Protein AF-A0A8T4BTQ9-F1 (afdb_monomer_lite)

Foldseek 3Di:
DDDDDDDDDDDDDDDDPDPPPPPPPPPPPVPPPQWWWWKWFWFADQQAWIWIWIDTDPDDTQTQDTDPDSQKDWQEWEDADLFIKIWIQRPVVCWIFIARRNVRDTQATDNAHWQYWEYAPRFIWIFGWFFIARGNVRDTQAGDPGGFREWEYAPRFIWTWAQPQFIARGNVRDGQDGHPFGFNYWEDEPRFIWTAGPQRFIASGNVRHTLDDHQGDWRYWEDADNFIWTAGPVQSWIAGSNPRPDTPCPPSTNTNYMYIDGSLSVLSSLLSCCVPPVVSSVVVLLPDDPSVNVSSCVSNVVVVPPPDPVCVVCVVVVVVVVVVVVVVVD

Sequence (330 aa):
MYINNMYNLTRGYPILKEKSERLSKQDSVKKDKDELVGLVYAFKKWNKKPKIFLYVDGKKDLLLRKESDNSSYIYALCYHKGLIYHSIQNLALSNRLIYETLSGKIIGKRIDSISALCSHNGKLYDSSYNEVFETFSGEGVARRHRNIESLCSHKGELYDGGRYDFLYETFSGEKVVETKSYIHDLCSHHGVLYSLEEKGKFYKTLSREELSKDWHWNEFLCSWGDNLWGKDYRGGKVVDM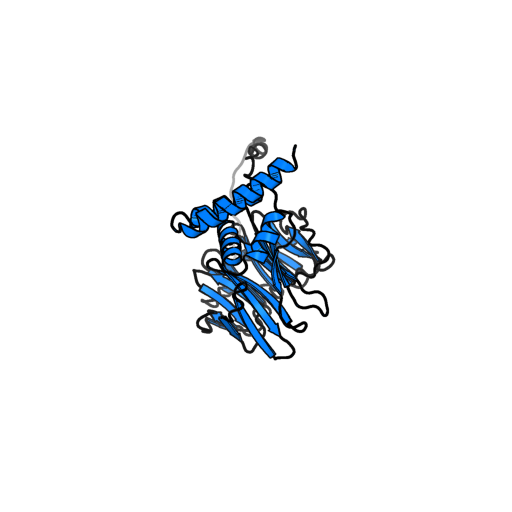LDNKQVLEINNKHIVAMCGVGKELINDIYYNLYERKPKQFIKYFRRHSSKVQEAIVSGVFKYESENEMITKFLEKEYSDLLRDVTLKDV

Structure (mmCIF, N/CA/C/O backbone):
data_AF-A0A8T4BTQ9-F1
#
_entry.id   AF-A0A8T4BTQ9-F1
#
loop_
_atom_site.group_PDB
_atom_site.id
_atom_site.type_symbol
_atom_site.label_atom_id
_atom_site.label_alt_id
_atom_site.label_comp_id
_atom_site.label_asym_id
_atom_site.label_entity_id
_atom_site.label_seq_id
_atom_site.pdbx_PDB_ins_code
_atom_site.Cartn_x
_atom_site.Cartn_y
_atom_site.Cartn_z
_atom_site.occupancy
_atom_site.B_iso_or_equiv
_atom_site.auth_seq_id
_atom_site.auth_comp_id
_atom_site.auth_asym_id
_atom_site.auth_atom_id
_atom_site.pdbx_PDB_model_num
ATOM 1 N N . MET A 1 1 ? 30.423 8.062 -56.080 1.00 32.84 1 MET A N 1
ATOM 2 C CA . MET A 1 1 ? 30.801 8.242 -54.664 1.00 32.84 1 MET A CA 1
ATOM 3 C C . MET A 1 1 ? 30.118 9.525 -54.191 1.00 32.84 1 MET A C 1
ATOM 5 O O . MET A 1 1 ? 30.430 10.557 -54.758 1.00 32.84 1 MET A O 1
ATOM 9 N N . TYR A 1 2 ? 29.098 9.367 -53.326 1.00 28.83 2 TYR A N 1
ATOM 10 C CA . TYR A 1 2 ? 28.283 10.308 -52.509 1.00 28.83 2 TYR A CA 1
ATOM 11 C C . TYR A 1 2 ? 28.102 11.778 -52.965 1.00 28.83 2 TYR A C 1
ATOM 13 O O . TYR A 1 2 ? 29.085 12.490 -53.093 1.00 28.83 2 TYR A O 1
ATOM 21 N N . ILE A 1 3 ? 26.907 12.291 -53.323 1.00 28.27 3 ILE A N 1
ATOM 22 C CA . ILE A 1 3 ? 25.569 12.402 -52.660 1.00 28.27 3 ILE A CA 1
ATOM 23 C C . ILE A 1 3 ? 25.499 13.505 -51.573 1.00 28.27 3 ILE A C 1
ATOM 25 O O . ILE A 1 3 ? 26.341 13.530 -50.682 1.00 28.27 3 ILE A O 1
ATOM 29 N N . ASN A 1 4 ? 24.405 14.298 -51.648 1.00 28.86 4 ASN A N 1
ATOM 30 C CA . ASN A 1 4 ? 23.831 15.347 -50.764 1.00 28.86 4 ASN A CA 1
ATOM 31 C C . ASN A 1 4 ? 24.184 16.802 -51.150 1.00 28.86 4 ASN A C 1
ATOM 33 O O . ASN A 1 4 ? 25.351 17.152 -51.215 1.00 28.86 4 ASN A O 1
ATOM 37 N N . ASN A 1 5 ? 23.258 17.729 -51.443 1.00 25.30 5 ASN A N 1
ATOM 38 C CA . ASN A 1 5 ? 21.870 17.925 -50.992 1.00 25.30 5 ASN A CA 1
ATOM 39 C C . ASN A 1 5 ? 21.009 18.651 -52.060 1.00 25.30 5 ASN A C 1
ATOM 41 O O . ASN A 1 5 ? 21.459 19.638 -52.639 1.00 25.30 5 ASN A O 1
ATOM 45 N N . MET A 1 6 ? 19.752 18.223 -52.249 1.00 24.73 6 MET A N 1
ATOM 46 C CA . MET A 1 6 ? 18.647 19.031 -52.815 1.00 24.73 6 MET A CA 1
ATOM 47 C C . MET A 1 6 ? 17.803 19.573 -51.640 1.00 24.73 6 MET A C 1
ATOM 49 O O . MET A 1 6 ? 17.561 18.825 -50.698 1.00 24.73 6 MET A O 1
ATOM 53 N N . TYR A 1 7 ? 17.519 20.882 -51.527 1.00 26.16 7 TYR A N 1
ATOM 54 C CA . TYR A 1 7 ? 16.366 21.620 -52.105 1.00 26.16 7 TYR A CA 1
ATOM 55 C C . TYR A 1 7 ? 15.003 20.963 -51.758 1.00 26.16 7 TYR A C 1
ATOM 57 O O . TYR A 1 7 ? 14.808 19.796 -52.061 1.00 26.16 7 TYR A O 1
ATOM 65 N N . ASN A 1 8 ? 14.011 21.619 -51.128 1.00 26.03 8 ASN A N 1
ATOM 66 C CA . ASN A 1 8 ? 13.369 22.877 -51.538 1.00 26.03 8 ASN A CA 1
ATOM 67 C C . ASN A 1 8 ? 12.386 23.470 -50.481 1.00 26.03 8 ASN A C 1
ATOM 69 O O . ASN A 1 8 ? 11.735 22.718 -49.766 1.00 26.03 8 ASN A O 1
ATOM 73 N N . LEU A 1 9 ? 12.314 24.819 -50.470 1.00 26.45 9 LEU A N 1
ATOM 74 C CA . LEU A 1 9 ? 11.160 25.772 -50.500 1.00 26.45 9 LEU A CA 1
ATOM 75 C C . LEU A 1 9 ? 9.847 25.429 -49.744 1.00 26.45 9 LEU A C 1
ATOM 77 O O . LEU A 1 9 ? 9.353 24.322 -49.864 1.00 26.45 9 LEU A O 1
ATOM 81 N N . THR A 1 10 ? 9.174 26.319 -48.987 1.00 26.56 10 THR A N 1
ATOM 82 C CA . THR A 1 10 ? 8.678 27.702 -49.270 1.00 26.56 10 THR A CA 1
ATOM 83 C C . THR A 1 10 ? 8.269 28.445 -47.963 1.00 26.56 10 THR A C 1
ATOM 85 O O . THR A 1 10 ? 7.731 27.810 -47.063 1.00 26.56 10 THR A O 1
ATOM 88 N N . ARG A 1 11 ? 8.600 29.743 -47.755 1.00 28.12 11 ARG A N 1
ATOM 89 C CA . ARG A 1 11 ? 7.723 30.970 -47.798 1.00 28.12 11 ARG A CA 1
ATOM 90 C C . ARG A 1 11 ? 6.260 30.768 -47.322 1.00 28.12 11 ARG A C 1
ATOM 92 O O . ARG A 1 11 ? 5.623 29.870 -47.840 1.00 28.12 11 ARG A O 1
ATOM 99 N N . GLY A 1 12 ? 5.588 31.575 -46.485 1.00 25.31 12 GLY A N 1
ATOM 100 C CA . GLY A 1 12 ? 5.832 32.840 -45.770 1.00 25.31 12 GLY A CA 1
ATOM 101 C C . GLY A 1 12 ? 4.488 33.439 -45.253 1.00 25.31 12 GLY A C 1
ATOM 102 O O . GLY A 1 12 ? 3.467 33.221 -45.896 1.00 25.31 12 GLY A O 1
ATOM 103 N N . TYR A 1 13 ? 4.541 34.231 -44.159 1.00 27.55 13 TYR A N 1
ATOM 104 C CA . TYR A 1 13 ? 3.520 35.143 -43.547 1.00 27.55 13 TYR A CA 1
ATOM 105 C C . TYR A 1 13 ? 2.298 34.552 -42.783 1.00 27.55 13 TYR A C 1
ATOM 107 O O . TYR A 1 13 ? 1.882 33.439 -43.078 1.00 27.55 13 TYR A O 1
ATOM 115 N N . PRO A 1 14 ? 1.600 35.324 -41.905 1.00 35.47 14 PRO A N 1
ATOM 116 C CA . PRO A 1 14 ? 2.057 36.169 -40.788 1.00 35.47 14 PRO A CA 1
ATOM 117 C C . PRO A 1 14 ? 1.310 35.902 -39.447 1.00 35.47 14 PRO A C 1
ATOM 119 O O . PRO A 1 14 ? 0.281 35.245 -39.389 1.00 35.47 14 PRO A O 1
ATOM 122 N N . ILE A 1 15 ? 1.857 36.483 -38.374 1.00 38.94 15 ILE A N 1
ATOM 123 C CA . ILE A 1 15 ? 1.258 36.895 -37.085 1.00 38.94 15 ILE A CA 1
ATOM 124 C C . ILE A 1 15 ? -0.254 36.613 -36.904 1.00 38.94 15 ILE A C 1
ATOM 126 O O . ILE A 1 15 ? -1.094 37.335 -37.434 1.00 38.94 15 ILE A O 1
ATOM 130 N N . LEU A 1 16 ? -0.580 35.689 -35.991 1.00 31.05 16 LEU A N 1
ATOM 131 C CA . LEU A 1 16 ? -1.797 35.738 -35.173 1.00 31.05 16 LEU A CA 1
ATOM 132 C C . LEU A 1 16 ? -1.397 35.657 -33.699 1.00 31.05 16 LEU A C 1
ATOM 134 O O . LEU A 1 16 ? -1.140 34.596 -33.135 1.00 31.05 16 LEU A O 1
ATOM 138 N N . LYS A 1 17 ? -1.308 36.840 -33.099 1.00 39.91 17 LYS A N 1
ATOM 139 C CA . LYS A 1 17 ? -1.209 37.070 -31.665 1.00 39.91 17 LYS A CA 1
ATOM 140 C C . LYS A 1 17 ? -2.644 37.108 -31.131 1.00 39.91 17 LYS A C 1
ATOM 142 O O . LYS A 1 17 ? -3.197 38.187 -31.029 1.00 39.91 17 LYS A O 1
ATOM 147 N N . GLU A 1 18 ? -3.270 35.960 -30.867 1.00 36.16 18 GLU A N 1
ATOM 148 C CA . GLU A 1 18 ? -4.493 35.890 -30.046 1.00 36.16 18 GLU A CA 1
ATOM 149 C C . GLU A 1 18 ? -4.869 34.444 -29.677 1.00 36.16 18 GLU A C 1
ATOM 151 O O . GLU A 1 18 ? -4.836 33.553 -30.522 1.00 36.16 18 GLU A O 1
ATOM 156 N N . LYS A 1 19 ? -5.294 34.262 -28.414 1.00 33.22 19 LYS A N 1
ATOM 157 C CA . LYS A 1 19 ? -5.712 33.027 -27.702 1.00 33.22 19 LYS A CA 1
ATOM 158 C C . LYS A 1 19 ? -4.663 32.302 -26.845 1.00 33.22 19 LYS A C 1
ATOM 160 O O . LYS A 1 19 ? -4.594 31.079 -26.846 1.00 33.22 19 LYS A O 1
ATOM 165 N N . SER A 1 20 ? -3.980 33.042 -25.970 1.00 35.06 20 SER A N 1
ATOM 166 C CA . SER A 1 20 ? -3.538 32.507 -24.663 1.00 35.06 20 SER A CA 1
ATOM 167 C C . SER A 1 20 ? -4.419 32.962 -23.483 1.00 35.06 20 SER A C 1
ATOM 169 O O . SER A 1 20 ? -4.075 32.709 -22.336 1.00 35.06 20 SER A O 1
ATOM 171 N N . GLU A 1 21 ? -5.574 33.594 -23.731 1.00 34.69 21 GLU A N 1
ATOM 172 C CA . GLU A 1 21 ? -6.468 34.139 -22.683 1.00 34.69 21 GLU A CA 1
ATOM 173 C C . GLU A 1 21 ? -7.822 33.410 -22.544 1.00 34.69 21 GLU A C 1
ATOM 175 O O . GLU A 1 21 ? -8.802 33.974 -22.067 1.00 34.69 21 GLU A O 1
ATOM 180 N N . ARG A 1 22 ? -7.918 32.129 -22.924 1.00 34.50 22 ARG A N 1
ATOM 181 C CA . ARG A 1 22 ? -9.161 31.338 -22.754 1.00 34.50 22 ARG A CA 1
ATOM 182 C C . ARG A 1 22 ? -9.039 30.075 -21.899 1.00 34.50 22 ARG A C 1
ATOM 184 O O . ARG A 1 22 ? -9.848 29.168 -22.041 1.00 34.50 22 ARG A O 1
ATOM 191 N N . LEU A 1 23 ? -8.094 30.048 -20.958 1.00 34.47 23 LEU A N 1
ATOM 192 C CA . LEU A 1 23 ? -8.081 29.053 -19.870 1.00 34.47 23 LEU A CA 1
ATOM 193 C C . LEU A 1 23 ? -8.161 29.667 -18.459 1.00 34.47 23 LEU A C 1
ATOM 195 O O . LEU A 1 23 ? -8.188 28.932 -17.483 1.00 34.47 23 LEU A O 1
ATOM 199 N N . SER A 1 24 ? -8.283 30.994 -18.322 1.00 37.38 24 SER A N 1
ATOM 200 C CA . SER A 1 24 ? -8.413 31.675 -17.017 1.00 37.38 24 SER A CA 1
ATOM 201 C C . SER A 1 24 ? -9.857 31.959 -16.581 1.00 37.38 24 SER A C 1
ATOM 203 O O . SER A 1 24 ? -10.085 32.647 -15.589 1.00 37.38 24 SER A O 1
ATOM 205 N N . LYS A 1 25 ? -10.846 31.408 -17.289 1.00 38.31 25 LYS A N 1
ATOM 206 C CA . LYS A 1 25 ? -12.243 31.347 -16.838 1.00 38.31 25 LYS A CA 1
ATOM 207 C C . LYS A 1 25 ? -12.745 29.913 -16.940 1.00 38.31 25 LYS A C 1
ATOM 209 O O . LYS A 1 25 ? -13.695 29.625 -17.656 1.00 38.31 25 LYS A O 1
ATOM 214 N N . GLN A 1 26 ? -12.061 28.999 -16.257 1.00 35.09 26 GLN A N 1
ATOM 215 C CA . GLN A 1 26 ? -12.803 27.903 -15.656 1.00 35.09 26 GLN A CA 1
ATOM 216 C C . GLN A 1 26 ? -13.573 28.544 -14.514 1.00 35.09 26 GLN A C 1
ATOM 218 O O . GLN A 1 26 ? -12.971 29.046 -13.561 1.00 35.09 26 GLN A O 1
ATOM 223 N N . ASP A 1 27 ? -14.893 28.599 -14.676 1.00 36.12 27 ASP A N 1
ATOM 224 C CA . ASP A 1 27 ? -15.807 28.778 -13.566 1.00 36.12 27 ASP A CA 1
ATOM 225 C C . ASP A 1 27 ? -15.255 27.977 -12.395 1.00 36.12 27 ASP A C 1
ATOM 227 O O . ASP A 1 27 ? -14.950 26.786 -12.528 1.00 36.12 27 ASP A O 1
ATOM 231 N N . SER A 1 28 ? -15.054 28.650 -11.267 1.00 37.97 28 SER A N 1
ATOM 232 C CA . SER A 1 28 ? -14.866 27.986 -9.996 1.00 37.97 28 SER A CA 1
ATOM 233 C C . SER A 1 28 ? -16.150 27.212 -9.734 1.00 37.97 28 SER A C 1
ATOM 235 O O . SER A 1 28 ? -17.052 27.672 -9.035 1.00 37.97 28 SER A O 1
ATOM 237 N N . VAL A 1 29 ? -16.240 26.019 -10.332 1.00 34.44 29 VAL A N 1
ATOM 238 C CA . VAL A 1 29 ? -17.083 24.939 -9.856 1.00 34.44 29 VAL A CA 1
ATOM 239 C C . VAL A 1 29 ? -16.816 24.956 -8.368 1.00 34.44 29 VAL A C 1
ATOM 241 O O . VAL A 1 29 ? -15.674 24.768 -7.935 1.00 34.44 29 VAL A O 1
ATOM 244 N N . LYS A 1 30 ? -17.834 25.336 -7.592 1.00 37.47 30 LYS A N 1
ATOM 245 C CA . LYS A 1 30 ? -17.835 25.118 -6.157 1.00 37.47 30 LYS A CA 1
ATOM 246 C C . LYS A 1 30 ? -17.576 23.625 -6.037 1.00 37.47 30 LYS A C 1
ATOM 248 O O . LYS A 1 30 ? -18.495 22.847 -6.244 1.00 37.47 30 LYS A O 1
ATOM 253 N N . LYS A 1 31 ? -16.307 23.238 -5.856 1.00 43.38 31 LYS A N 1
ATOM 254 C CA . LYS A 1 31 ? -15.935 21.857 -5.581 1.00 43.38 31 LYS A CA 1
ATOM 255 C C . LYS A 1 31 ? -16.814 21.490 -4.408 1.00 43.38 31 LYS A C 1
ATOM 257 O O . LYS A 1 31 ? -16.747 22.191 -3.393 1.00 43.38 31 LYS A O 1
ATOM 262 N N . ASP A 1 32 ? -17.673 20.499 -4.593 1.00 42.06 32 ASP A N 1
ATOM 263 C CA . ASP A 1 32 ? -18.462 19.942 -3.512 1.00 42.06 32 ASP A CA 1
ATOM 264 C C . ASP A 1 32 ? -17.458 19.523 -2.441 1.00 42.06 32 ASP A C 1
ATOM 266 O O . ASP A 1 32 ? -16.811 18.483 -2.522 1.00 42.06 32 ASP A O 1
ATOM 270 N N . LYS A 1 33 ? -17.283 20.378 -1.430 1.00 47.34 33 LYS A N 1
ATOM 271 C CA . LYS A 1 33 ? -16.448 20.129 -0.247 1.00 47.34 33 LYS A CA 1
ATOM 272 C C . LYS A 1 33 ? -17.064 19.035 0.643 1.00 47.34 33 LYS A C 1
ATOM 274 O O . LYS A 1 33 ? -16.677 18.896 1.796 1.00 47.34 33 LYS A O 1
ATOM 279 N N . ASP A 1 34 ? -18.024 18.291 0.102 1.00 45.47 34 ASP A N 1
ATOM 280 C CA . ASP A 1 34 ? -18.939 17.395 0.791 1.00 45.47 34 ASP A CA 1
ATOM 281 C C . ASP A 1 34 ? -18.635 15.915 0.495 1.00 45.47 34 ASP A C 1
ATOM 283 O O . ASP A 1 34 ? -19.322 15.017 0.994 1.00 45.47 34 ASP A O 1
ATOM 287 N N . GLU A 1 35 ? -17.590 15.613 -0.283 1.00 54.59 35 GLU A N 1
ATOM 288 C CA . GLU A 1 35 ? -17.086 14.246 -0.348 1.00 54.59 35 GLU A CA 1
ATOM 289 C C . GLU A 1 35 ? -16.229 13.952 0.879 1.00 54.59 35 GLU A C 1
ATOM 291 O O . GLU A 1 35 ? -15.133 14.476 1.065 1.00 54.59 35 GLU A O 1
ATOM 296 N N . LEU A 1 36 ? -16.762 13.097 1.753 1.00 51.66 36 LEU A N 1
ATOM 297 C CA . LEU A 1 36 ? -16.009 12.535 2.858 1.00 51.66 36 LEU A CA 1
ATOM 298 C C . LEU A 1 36 ? -14.911 11.650 2.259 1.00 51.66 36 LEU A C 1
ATOM 300 O O . LEU A 1 36 ? -15.177 10.556 1.766 1.00 51.66 36 LEU A O 1
ATOM 304 N N . VAL A 1 37 ? -13.682 12.143 2.274 1.00 65.69 37 VAL A N 1
ATOM 305 C CA . VAL A 1 37 ? -12.495 11.433 1.800 1.00 65.69 37 VAL A CA 1
ATOM 306 C C . VAL A 1 37 ? -11.538 11.225 2.975 1.00 65.69 37 VAL A C 1
ATOM 308 O O . VAL A 1 37 ? -11.451 12.062 3.879 1.00 65.69 37 VAL A O 1
ATOM 311 N N . GLY A 1 38 ? -10.857 10.077 3.006 1.00 72.00 38 GLY A N 1
ATOM 312 C CA . GLY A 1 38 ? -10.057 9.670 4.155 1.00 72.00 38 GLY A CA 1
ATOM 313 C C . GLY A 1 38 ? -8.667 9.191 3.773 1.00 72.00 38 GLY A C 1
ATOM 314 O O . GLY A 1 38 ? -8.433 8.681 2.680 1.00 72.00 38 GLY A O 1
ATOM 315 N N . LEU A 1 39 ? -7.748 9.311 4.719 1.00 77.56 39 LEU A N 1
ATOM 316 C CA . LEU A 1 39 ? -6.394 8.806 4.612 1.00 77.56 39 LEU A CA 1
ATOM 317 C C . LEU A 1 39 ? -6.136 7.821 5.744 1.00 77.56 39 LEU A C 1
ATOM 319 O O . LEU A 1 39 ? -6.263 8.163 6.921 1.00 77.56 39 LEU A O 1
ATOM 323 N N . VAL A 1 40 ? -5.736 6.602 5.405 1.00 79.38 40 VAL A N 1
ATOM 324 C CA . VAL A 1 40 ? -5.293 5.627 6.399 1.00 79.38 40 VAL A CA 1
ATOM 325 C C . VAL A 1 40 ? -3.783 5.669 6.464 1.00 79.38 40 VAL A C 1
ATOM 327 O O . VAL A 1 40 ? -3.111 5.604 5.439 1.00 79.38 40 VAL A O 1
ATOM 330 N N . TYR A 1 41 ? -3.241 5.755 7.673 1.00 83.00 41 TYR A N 1
ATOM 331 C CA . TYR A 1 41 ? -1.803 5.800 7.859 1.00 83.00 41 TYR A CA 1
ATOM 332 C C . TYR A 1 41 ? -1.350 5.020 9.086 1.00 83.00 41 TYR A C 1
ATOM 334 O O . TYR A 1 41 ? -2.028 4.951 10.116 1.00 83.00 41 TYR A O 1
ATOM 342 N N . ALA A 1 42 ? -0.161 4.440 8.981 1.00 81.44 42 ALA A N 1
ATOM 343 C CA . ALA A 1 42 ? 0.506 3.771 10.082 1.00 81.44 42 ALA A CA 1
ATOM 344 C C . ALA A 1 42 ? 1.532 4.706 10.717 1.00 81.44 42 ALA A C 1
ATOM 346 O O . ALA A 1 42 ? 2.288 5.380 10.027 1.00 81.44 42 ALA A O 1
ATOM 347 N N . PHE A 1 43 ? 1.588 4.720 12.043 1.00 81.06 43 PHE A N 1
ATOM 348 C CA . PHE A 1 43 ? 2.523 5.521 12.823 1.00 81.06 43 PHE A CA 1
ATOM 349 C C . PHE A 1 43 ? 3.297 4.647 13.801 1.00 81.06 43 PHE A C 1
ATOM 351 O O . PHE A 1 43 ? 2.700 3.861 14.548 1.00 81.06 43 PHE A O 1
ATOM 358 N N . LYS A 1 44 ? 4.612 4.867 13.889 1.00 76.88 44 LYS A N 1
ATOM 359 C CA . LYS A 1 44 ? 5.456 4.256 14.918 1.00 76.88 44 LYS A CA 1
ATOM 360 C C . LYS A 1 44 ? 6.400 5.275 15.548 1.00 76.88 44 LYS A C 1
ATOM 362 O O . LYS A 1 44 ? 7.343 5.737 14.925 1.00 76.88 44 LYS A O 1
ATOM 367 N N . LYS A 1 45 ? 6.210 5.567 16.839 1.00 77.44 45 LYS A N 1
ATOM 368 C CA . LYS A 1 45 ? 7.257 6.222 17.643 1.00 77.44 45 LYS A CA 1
ATOM 369 C C . LYS A 1 45 ? 8.286 5.174 18.066 1.00 77.44 45 LYS A C 1
ATOM 371 O O . LYS A 1 45 ? 7.899 4.048 18.380 1.00 77.44 45 LYS A O 1
ATOM 376 N N . TRP A 1 46 ? 9.560 5.559 18.144 1.00 74.50 46 TRP A N 1
ATOM 377 C CA . TRP A 1 46 ? 10.613 4.709 18.706 1.00 74.50 46 TRP A CA 1
ATOM 378 C C . TRP A 1 46 ? 10.174 4.098 20.050 1.00 74.50 46 TRP A C 1
ATOM 380 O O . TRP A 1 46 ? 9.595 4.796 20.890 1.00 74.50 46 TRP A O 1
ATOM 390 N N . ASN A 1 47 ? 10.394 2.792 20.225 1.00 74.12 47 ASN A N 1
ATOM 391 C CA . ASN A 1 47 ? 9.990 1.999 21.398 1.00 74.12 47 ASN A CA 1
ATOM 392 C C . ASN A 1 47 ? 8.489 2.017 21.752 1.00 74.12 47 ASN A C 1
ATOM 394 O O . ASN A 1 47 ? 8.115 1.697 22.881 1.00 74.12 47 ASN A O 1
ATOM 398 N N . LYS A 1 48 ? 7.600 2.377 20.817 1.00 85.19 48 LYS A N 1
ATOM 399 C CA . LYS A 1 48 ? 6.148 2.269 21.008 1.00 85.19 48 LYS A CA 1
ATOM 400 C C . LYS A 1 48 ? 5.523 1.336 19.981 1.00 85.19 48 LYS A C 1
ATOM 402 O O . LYS A 1 48 ? 5.963 1.263 18.837 1.00 85.19 48 LYS A O 1
ATOM 407 N N . LYS A 1 49 ? 4.432 0.689 20.398 1.00 86.50 49 LYS A N 1
ATOM 408 C CA . LYS A 1 49 ? 3.586 -0.131 19.525 1.00 86.50 49 LYS A CA 1
ATOM 409 C C . LYS A 1 49 ? 3.112 0.693 18.325 1.00 86.50 49 LYS A C 1
ATOM 411 O O . LYS A 1 49 ? 2.602 1.804 18.549 1.00 86.50 49 LYS A O 1
ATOM 416 N N . PRO A 1 50 ? 3.249 0.172 17.095 1.00 87.12 50 PRO A N 1
ATOM 417 C CA . PRO A 1 50 ? 2.698 0.827 15.927 1.00 87.12 50 PRO A CA 1
ATOM 418 C C . PRO A 1 50 ? 1.173 0.908 16.034 1.00 87.12 50 PRO A C 1
ATOM 420 O O . PRO A 1 50 ? 0.507 0.112 16.710 1.00 87.12 50 PRO A O 1
ATOM 423 N N . LYS A 1 51 ? 0.630 1.948 15.413 1.00 90.62 51 LYS A N 1
ATOM 424 C CA . LYS A 1 51 ? -0.796 2.261 15.411 1.00 90.62 51 LYS A CA 1
ATOM 425 C C . LYS A 1 51 ? -1.224 2.612 14.001 1.00 90.62 51 LYS A C 1
ATOM 427 O O . LYS A 1 51 ? -0.491 3.318 13.316 1.00 90.62 51 LYS A O 1
ATOM 432 N N . ILE A 1 52 ? -2.417 2.181 13.624 1.00 87.88 52 ILE A N 1
ATOM 433 C CA . ILE A 1 52 ? -3.052 2.553 12.363 1.00 87.88 52 ILE A CA 1
ATOM 434 C C . ILE A 1 52 ? -4.176 3.518 12.677 1.00 87.88 52 ILE A C 1
ATOM 436 O O . ILE A 1 52 ? -5.010 3.262 13.553 1.00 87.88 52 ILE A O 1
ATOM 440 N N . PHE A 1 53 ? -4.171 4.624 11.958 1.00 88.94 53 PHE A N 1
ATOM 441 C CA . PHE A 1 53 ? -5.122 5.698 12.095 1.00 88.94 53 PHE A CA 1
ATOM 442 C C . PHE A 1 53 ? -5.879 5.907 10.790 1.00 88.94 53 PHE A C 1
ATOM 444 O O . PHE A 1 53 ? -5.319 5.716 9.716 1.00 88.94 53 PHE A O 1
ATOM 451 N N . LEU A 1 54 ? -7.131 6.333 10.904 1.00 84.44 54 LEU A N 1
ATOM 452 C CA . LEU A 1 54 ? -7.886 6.949 9.825 1.00 84.44 54 LEU A CA 1
ATOM 453 C C . LEU A 1 54 ? -7.968 8.452 10.107 1.00 84.44 54 LEU A C 1
ATOM 455 O O . LEU A 1 54 ? -8.419 8.874 11.175 1.00 84.44 54 LEU A O 1
ATOM 459 N N . TYR A 1 55 ? -7.512 9.238 9.147 1.00 80.62 55 TYR A N 1
ATOM 460 C CA . TYR A 1 55 ? -7.670 10.679 9.080 1.00 80.62 55 TYR A CA 1
ATOM 461 C C . TYR A 1 55 ? -8.817 10.997 8.130 1.00 80.62 55 TYR A C 1
ATOM 463 O O . TYR A 1 55 ? -8.848 10.486 7.016 1.00 80.62 55 TYR A O 1
ATOM 471 N N . VAL A 1 56 ? -9.757 11.828 8.566 1.00 77.19 56 VAL A N 1
ATOM 472 C CA . VAL A 1 56 ? -10.885 12.276 7.744 1.00 77.19 56 VAL A CA 1
ATOM 473 C C . VAL A 1 56 ? -10.985 13.785 7.902 1.00 77.19 56 VAL A C 1
ATOM 475 O O . VAL A 1 56 ? -11.148 14.266 9.026 1.00 77.19 56 VAL A O 1
ATOM 478 N N . ASP A 1 57 ? -10.854 14.500 6.785 1.00 69.56 57 ASP A N 1
ATOM 479 C CA . ASP A 1 57 ? -11.196 15.920 6.633 1.00 69.56 57 ASP A CA 1
ATOM 480 C C . ASP A 1 57 ? -10.771 16.833 7.807 1.00 69.56 57 ASP A C 1
ATOM 482 O O . ASP A 1 57 ? -11.592 17.328 8.583 1.00 69.56 57 ASP A O 1
ATOM 486 N N . GLY A 1 58 ? -9.463 17.019 8.018 1.00 63.69 58 GLY A N 1
ATOM 487 C CA . GLY A 1 58 ? -8.983 18.016 8.987 1.00 63.69 58 GLY A CA 1
ATOM 488 C C . GLY A 1 58 ? -9.096 17.622 10.464 1.00 63.69 58 GLY A C 1
ATOM 489 O O . GLY A 1 58 ? -8.627 18.365 11.328 1.00 63.69 58 GLY A O 1
ATOM 490 N N . LYS A 1 59 ? -9.725 16.486 10.794 1.00 66.31 59 LYS A N 1
ATOM 491 C CA . LYS A 1 59 ? -10.103 16.141 12.174 1.00 66.31 59 LYS A CA 1
ATOM 492 C C . LYS A 1 59 ? -9.206 15.093 12.820 1.00 66.31 59 LYS A C 1
ATOM 494 O O . LYS A 1 59 ? -8.387 14.426 12.198 1.00 66.31 59 LYS A O 1
ATOM 499 N N . LYS A 1 60 ? -9.375 14.978 14.143 1.00 66.69 60 LYS A N 1
ATOM 500 C CA . LYS A 1 60 ? -8.611 14.087 15.020 1.00 66.69 60 LYS A CA 1
ATOM 501 C C . LYS A 1 60 ? -8.649 12.649 14.506 1.00 66.69 60 LYS A C 1
ATOM 503 O O . LYS A 1 60 ? -9.712 12.112 14.212 1.00 66.69 60 LYS A O 1
ATOM 508 N N . ASP A 1 61 ? -7.484 12.022 14.498 1.00 78.88 61 ASP A N 1
ATOM 509 C CA . ASP A 1 61 ? -7.297 10.671 13.982 1.00 78.88 61 ASP A CA 1
ATOM 510 C C . ASP A 1 61 ? -8.134 9.620 14.728 1.00 78.88 61 ASP A C 1
ATOM 512 O O . ASP A 1 61 ? -8.093 9.524 15.965 1.00 78.88 61 ASP A O 1
ATOM 516 N N . LEU A 1 62 ? -8.834 8.771 13.980 1.00 80.94 62 LEU A N 1
ATOM 517 C CA . LEU A 1 62 ? -9.472 7.569 14.500 1.00 80.94 62 LEU A CA 1
ATOM 518 C C . LEU A 1 62 ? -8.452 6.450 14.602 1.00 80.94 62 LEU A C 1
ATOM 520 O O . LEU A 1 62 ? -7.930 5.982 13.598 1.00 80.94 62 LEU A O 1
ATOM 524 N N . LEU A 1 63 ? -8.184 5.972 15.814 1.00 85.50 63 LEU A N 1
ATOM 525 C CA . LEU A 1 63 ? -7.365 4.778 15.995 1.00 85.50 63 LEU A CA 1
ATOM 526 C C . LEU A 1 63 ? -8.130 3.542 15.497 1.00 85.50 63 LEU A C 1
ATOM 528 O O . LEU A 1 63 ? -9.037 3.075 16.183 1.00 85.50 63 LEU A O 1
ATOM 532 N N . LEU A 1 64 ? -7.732 2.983 14.358 1.00 82.44 64 LEU A N 1
ATOM 533 C CA . LEU A 1 64 ? -8.300 1.740 13.832 1.00 82.44 64 LEU A CA 1
ATOM 534 C C . LEU A 1 64 ? -7.728 0.526 14.566 1.00 82.44 64 LEU A C 1
ATOM 536 O O . LEU A 1 64 ? -8.459 -0.373 14.998 1.00 82.44 64 LEU A O 1
ATOM 540 N N . ARG A 1 65 ? -6.403 0.528 14.747 1.00 86.75 65 ARG A N 1
ATOM 541 C CA . ARG A 1 65 ? -5.662 -0.603 15.301 1.00 86.75 65 ARG A CA 1
ATOM 542 C C . ARG A 1 65 ? -4.434 -0.156 16.081 1.00 86.75 65 ARG A C 1
ATOM 544 O O . ARG A 1 65 ? -3.789 0.838 15.754 1.00 86.75 65 ARG A O 1
ATOM 551 N N . LYS A 1 66 ? -4.109 -0.913 17.123 1.00 89.75 66 LYS A N 1
ATOM 552 C CA . LYS A 1 66 ? -2.868 -0.802 17.886 1.00 89.75 66 LYS A CA 1
ATOM 553 C C . LYS A 1 66 ? -2.283 -2.198 18.009 1.00 89.75 66 LYS A C 1
ATOM 555 O O . LYS A 1 66 ? -2.966 -3.079 18.528 1.00 89.75 66 LYS A O 1
ATOM 560 N N . GLU A 1 67 ? -1.037 -2.368 17.594 1.00 88.38 67 GLU A N 1
ATOM 561 C CA . GLU A 1 67 ? -0.390 -3.672 17.698 1.00 88.38 67 GLU A CA 1
ATOM 562 C C . GLU A 1 67 ? -0.075 -4.047 19.137 1.00 88.38 67 GLU A C 1
ATOM 564 O O . GLU A 1 67 ? -0.030 -3.199 20.037 1.00 88.38 67 GLU A O 1
ATOM 569 N N . SER A 1 68 ? 0.120 -5.344 19.357 1.00 83.38 68 SER A N 1
ATOM 570 C CA . SER A 1 68 ? 0.417 -5.920 20.666 1.00 83.38 68 SER A CA 1
ATOM 571 C C . SER A 1 68 ? 1.887 -5.768 21.061 1.00 83.38 68 SER A C 1
ATOM 573 O O . SER A 1 68 ? 2.164 -5.677 22.259 1.00 83.38 68 SER A O 1
ATOM 575 N N . ASP A 1 69 ? 2.805 -5.630 20.103 1.00 83.75 69 ASP A N 1
ATOM 576 C CA . ASP A 1 69 ? 4.253 -5.624 20.337 1.00 83.75 69 ASP A CA 1
ATOM 577 C C . ASP A 1 69 ? 4.927 -4.307 19.889 1.00 83.75 69 ASP A C 1
ATOM 579 O O . ASP A 1 69 ? 4.604 -3.728 18.853 1.00 83.75 69 ASP A O 1
ATOM 583 N N . ASN A 1 70 ? 5.881 -3.826 20.691 1.00 80.94 70 ASN A N 1
ATOM 584 C CA . ASN A 1 70 ? 6.732 -2.671 20.391 1.00 80.94 70 ASN A CA 1
ATOM 585 C C . ASN A 1 70 ? 7.776 -2.979 19.299 1.00 80.94 70 ASN A C 1
ATOM 587 O O . ASN A 1 70 ? 8.211 -2.068 18.589 1.00 80.94 70 ASN A O 1
ATOM 591 N N . SER A 1 71 ? 8.173 -4.248 19.154 1.00 79.81 71 SER A N 1
ATOM 592 C CA . SER A 1 71 ? 9.145 -4.698 18.149 1.00 79.81 71 SER A CA 1
ATOM 593 C C . SER A 1 71 ? 8.555 -4.766 16.733 1.00 79.81 71 SER A C 1
ATOM 595 O O . SER A 1 71 ? 9.290 -4.878 15.755 1.00 79.81 71 SER A O 1
ATOM 597 N N . SER A 1 72 ? 7.228 -4.661 16.610 1.00 85.38 72 SER A N 1
ATOM 598 C CA . SER A 1 72 ? 6.515 -4.756 15.337 1.00 85.38 72 SER A CA 1
ATOM 599 C C . SER A 1 72 ? 6.592 -3.462 14.535 1.00 85.38 72 SER A C 1
ATOM 601 O O . SER A 1 72 ? 6.526 -2.366 15.095 1.00 85.38 72 SER A O 1
ATOM 603 N N . TYR A 1 73 ? 6.715 -3.580 13.220 1.00 87.38 73 TYR A N 1
ATOM 604 C CA . TYR A 1 73 ? 6.713 -2.475 12.263 1.00 87.38 73 TYR A CA 1
ATOM 605 C C . TYR A 1 73 ? 5.653 -2.734 11.198 1.00 87.38 73 TYR A C 1
ATOM 607 O O . TYR A 1 73 ? 5.503 -3.871 10.758 1.00 87.38 73 TYR A O 1
ATOM 615 N N . ILE A 1 74 ? 4.939 -1.683 10.799 1.00 90.19 74 ILE A N 1
ATOM 616 C CA . ILE A 1 74 ? 4.026 -1.725 9.656 1.00 90.19 74 ILE A CA 1
ATOM 617 C C . ILE A 1 74 ? 4.789 -1.176 8.461 1.00 90.19 74 ILE A C 1
ATOM 619 O O . ILE A 1 74 ? 5.355 -0.092 8.578 1.00 90.19 74 ILE A O 1
ATOM 623 N N . TYR A 1 75 ? 4.819 -1.930 7.367 1.00 89.62 75 TYR A N 1
ATOM 624 C CA . TYR A 1 75 ? 5.572 -1.565 6.162 1.00 89.62 75 TYR A CA 1
ATOM 625 C C . TYR A 1 75 ? 4.663 -1.240 4.986 1.00 89.62 75 TYR A C 1
ATOM 627 O O . TYR A 1 75 ? 4.931 -0.303 4.253 1.00 89.62 75 TYR A O 1
ATOM 635 N N . ALA A 1 76 ? 3.562 -1.974 4.847 1.00 93.00 76 ALA A N 1
ATOM 636 C CA . ALA A 1 76 ? 2.618 -1.778 3.765 1.00 93.00 76 ALA A CA 1
ATOM 637 C C . ALA A 1 76 ? 1.204 -1.597 4.308 1.00 93.00 76 ALA A C 1
ATOM 639 O O . ALA A 1 76 ? 0.810 -2.231 5.294 1.00 93.00 76 ALA A O 1
ATOM 640 N N . LEU A 1 77 ? 0.439 -0.749 3.627 1.00 94.44 77 LEU A N 1
ATOM 641 C CA . LEU A 1 77 ? -0.988 -0.539 3.823 1.00 94.44 77 LEU A CA 1
ATOM 642 C C . LEU A 1 77 ? -1.667 -0.594 2.460 1.00 94.44 77 LEU A C 1
ATOM 644 O O . LEU A 1 77 ? -1.180 -0.001 1.505 1.00 94.44 77 LEU A O 1
ATOM 648 N N . CYS A 1 78 ? -2.803 -1.275 2.373 1.00 94.44 78 CYS A N 1
ATOM 649 C CA . CYS A 1 78 ? -3.577 -1.327 1.143 1.00 94.44 78 CYS A CA 1
ATOM 650 C C . CYS A 1 78 ? -5.069 -1.357 1.441 1.00 94.44 78 CYS A C 1
ATOM 652 O O . CYS A 1 78 ? -5.519 -1.974 2.408 1.00 94.44 78 CYS A O 1
ATOM 654 N N . TYR A 1 79 ? -5.827 -0.685 0.586 1.00 91.25 79 TYR A N 1
ATOM 655 C CA . TYR A 1 79 ? -7.268 -0.823 0.526 1.00 91.25 79 TYR A CA 1
ATOM 656 C C . TYR A 1 79 ? -7.644 -1.860 -0.533 1.00 91.25 79 TYR A C 1
ATOM 658 O O . TYR A 1 79 ? -7.187 -1.778 -1.671 1.00 91.25 79 TYR A O 1
ATOM 666 N N . HIS A 1 80 ? -8.502 -2.810 -0.170 1.00 92.44 80 HIS A N 1
ATOM 667 C CA . HIS A 1 80 ? -9.006 -3.822 -1.086 1.00 92.44 80 HIS A CA 1
ATOM 668 C C . HIS A 1 80 ? -10.428 -4.239 -0.690 1.00 92.44 80 HIS A C 1
ATOM 670 O O . HIS A 1 80 ? -10.651 -4.663 0.440 1.00 92.44 80 HIS A O 1
ATOM 676 N N . LYS A 1 81 ? -11.386 -4.129 -1.623 1.00 89.94 81 LYS A N 1
ATOM 677 C CA . LYS A 1 81 ? -12.781 -4.599 -1.471 1.00 89.94 81 LYS A CA 1
ATOM 678 C C . LYS A 1 81 ? -13.431 -4.245 -0.119 1.00 89.94 81 LYS A C 1
ATOM 680 O O . LYS A 1 81 ? -13.804 -5.133 0.641 1.00 89.94 81 LYS A O 1
ATOM 685 N N . GLY A 1 82 ? -13.532 -2.960 0.212 1.00 83.94 82 GLY A N 1
ATOM 686 C CA . GLY A 1 82 ? -14.187 -2.521 1.454 1.00 83.94 82 GLY A CA 1
ATOM 687 C C . GLY A 1 82 ? -13.346 -2.702 2.728 1.00 83.94 82 GLY A C 1
ATOM 688 O O . GLY A 1 82 ? -13.787 -2.356 3.820 1.00 83.94 82 GLY A O 1
ATOM 689 N N . LEU A 1 83 ? -12.117 -3.225 2.628 1.00 89.25 83 LEU A N 1
ATOM 690 C CA . LEU A 1 83 ? -11.292 -3.575 3.784 1.00 89.25 83 LEU A CA 1
ATOM 691 C C . LEU A 1 83 ? -9.885 -2.981 3.694 1.00 89.25 83 LEU A C 1
ATOM 693 O O . LEU A 1 83 ? -9.309 -2.806 2.621 1.00 89.25 83 LEU A O 1
ATOM 697 N N . ILE A 1 84 ? -9.313 -2.683 4.861 1.00 92.06 84 ILE A N 1
ATOM 698 C CA . ILE A 1 84 ? -7.927 -2.224 4.987 1.00 92.06 84 ILE A CA 1
ATOM 699 C C . ILE A 1 84 ? -7.064 -3.408 5.387 1.00 92.06 84 ILE A C 1
ATOM 701 O O . ILE A 1 84 ? -7.314 -4.051 6.412 1.00 92.06 84 ILE A O 1
ATOM 705 N N . TYR A 1 85 ? -5.976 -3.610 4.662 1.00 95.50 85 TYR A N 1
ATOM 706 C CA . TYR A 1 85 ? -4.959 -4.603 4.959 1.00 95.50 85 TYR A CA 1
ATOM 707 C C . TYR A 1 85 ? -3.644 -3.927 5.302 1.00 95.50 85 TYR A C 1
ATOM 709 O O . TYR A 1 85 ? -3.323 -2.864 4.771 1.00 95.50 85 TYR A O 1
ATOM 717 N N . HIS A 1 86 ? -2.882 -4.543 6.198 1.00 96.44 86 HIS A N 1
ATOM 718 C CA . HIS A 1 86 ? -1.543 -4.074 6.521 1.00 96.44 86 HIS A CA 1
ATOM 719 C C . HIS A 1 86 ? -0.590 -5.237 6.746 1.00 96.44 86 HIS A C 1
ATOM 721 O O . HIS A 1 86 ? -0.986 -6.298 7.242 1.00 96.44 86 HIS A O 1
ATOM 727 N N . SER A 1 87 ? 0.674 -5.015 6.402 1.00 95.56 87 SER A N 1
ATOM 728 C CA . SER A 1 87 ? 1.745 -5.944 6.731 1.00 95.56 87 SER A CA 1
ATOM 729 C C . SER A 1 87 ? 2.363 -5.593 8.080 1.00 95.56 87 SER A C 1
ATOM 731 O O . SER A 1 87 ? 2.474 -4.425 8.454 1.00 95.56 87 SER A O 1
ATOM 733 N N . ILE A 1 88 ? 2.780 -6.616 8.820 1.00 93.06 88 ILE A N 1
ATOM 734 C CA . ILE A 1 88 ? 3.571 -6.480 10.037 1.00 93.06 88 ILE A CA 1
ATOM 735 C C . ILE A 1 88 ? 4.841 -7.291 9.898 1.00 93.06 88 ILE A C 1
ATOM 737 O O . ILE A 1 88 ? 4.818 -8.473 9.550 1.00 93.06 88 ILE A O 1
ATOM 741 N N . GLN A 1 89 ? 5.947 -6.668 10.281 1.00 90.19 89 GLN A N 1
ATOM 742 C CA . GLN A 1 89 ? 7.209 -7.347 10.496 1.00 90.19 89 GLN A CA 1
ATOM 743 C C . GLN A 1 89 ? 7.557 -7.294 11.979 1.00 90.19 89 GLN A C 1
ATOM 745 O O . GLN A 1 89 ? 7.783 -6.222 12.542 1.00 90.19 89 GLN A O 1
ATOM 750 N N . ASN A 1 90 ? 7.572 -8.463 12.618 1.00 85.62 90 ASN A N 1
ATOM 751 C CA . ASN A 1 90 ? 8.034 -8.609 13.990 1.00 85.62 90 ASN A CA 1
ATOM 752 C C . ASN A 1 90 ? 9.478 -9.119 13.976 1.00 85.62 90 ASN A C 1
ATOM 754 O O . ASN A 1 90 ? 9.734 -10.266 13.602 1.00 85.62 90 ASN A O 1
ATOM 758 N N . LEU A 1 91 ? 10.426 -8.258 14.347 1.00 78.88 91 LEU A N 1
ATOM 759 C CA . LEU A 1 91 ? 11.847 -8.608 14.329 1.00 78.88 91 LEU A CA 1
ATOM 760 C C . LEU A 1 91 ? 12.202 -9.677 15.371 1.00 78.88 91 LEU A C 1
ATOM 762 O O . LEU A 1 91 ? 13.100 -10.469 15.123 1.00 78.88 91 LEU A O 1
ATOM 766 N N . ALA A 1 92 ? 11.486 -9.731 16.498 1.00 80.69 92 ALA A N 1
ATOM 767 C CA . ALA A 1 92 ? 11.758 -10.687 17.569 1.00 80.69 92 ALA A CA 1
ATOM 768 C C . ALA A 1 92 ? 11.259 -12.103 17.244 1.00 80.69 92 ALA A C 1
ATOM 770 O O . ALA A 1 92 ? 11.887 -13.085 17.621 1.00 80.69 92 ALA A O 1
ATOM 771 N N . LEU A 1 93 ? 10.125 -12.211 16.550 1.00 76.62 93 LEU A N 1
ATOM 772 C CA . LEU A 1 93 ? 9.479 -13.494 16.259 1.00 76.62 93 LEU A CA 1
ATOM 773 C C . LEU A 1 93 ? 9.773 -14.018 14.851 1.00 76.62 93 LEU A C 1
ATOM 775 O O . LEU A 1 93 ? 9.216 -15.044 14.468 1.00 76.62 93 LEU A O 1
ATOM 779 N N . SER A 1 94 ? 10.547 -13.276 14.051 1.00 80.56 94 SER A N 1
ATOM 780 C CA . SER A 1 94 ? 10.776 -13.544 12.621 1.00 80.56 94 SER A CA 1
ATOM 781 C C . SER A 1 94 ? 9.488 -13.805 11.825 1.00 80.56 94 SER A C 1
ATOM 783 O O . SER A 1 94 ? 9.508 -14.416 10.764 1.00 80.56 94 SER A O 1
ATOM 785 N N . ASN A 1 95 ? 8.347 -13.322 12.321 1.00 84.38 95 ASN A N 1
ATOM 786 C CA . ASN A 1 95 ? 7.058 -13.479 11.666 1.00 84.38 95 ASN A CA 1
ATOM 787 C C . ASN A 1 95 ? 6.796 -12.264 10.775 1.00 84.38 95 ASN A C 1
ATOM 789 O O . ASN A 1 95 ? 7.012 -11.111 11.177 1.00 84.38 95 ASN A O 1
ATOM 793 N N . ARG A 1 96 ? 6.341 -12.538 9.553 1.00 92.88 96 ARG A N 1
ATOM 794 C CA . ARG A 1 96 ? 5.964 -11.550 8.543 1.00 92.88 96 ARG A CA 1
ATOM 795 C C . ARG A 1 96 ? 4.534 -11.868 8.144 1.00 92.88 96 ARG A C 1
ATOM 797 O O . ARG A 1 96 ? 4.267 -12.916 7.562 1.00 92.88 96 ARG A O 1
ATOM 804 N N . LEU A 1 97 ? 3.607 -11.038 8.602 1.00 95.94 97 LEU A N 1
ATOM 805 C CA . LEU A 1 97 ? 2.177 -11.338 8.588 1.00 95.94 97 LEU A CA 1
ATOM 806 C C . LEU A 1 97 ? 1.417 -10.242 7.862 1.00 95.94 97 LEU A C 1
ATOM 808 O O . LEU A 1 97 ? 1.799 -9.075 7.920 1.00 95.94 97 LEU A O 1
ATOM 812 N N . ILE A 1 98 ? 0.317 -10.626 7.229 1.00 97.31 98 ILE A N 1
ATOM 813 C CA . ILE A 1 98 ? -0.639 -9.712 6.612 1.00 97.31 98 ILE A CA 1
ATOM 814 C C . ILE A 1 98 ? -1.952 -9.861 7.365 1.00 97.31 98 ILE A C 1
ATOM 816 O O . ILE A 1 98 ? -2.440 -10.976 7.570 1.00 97.31 98 ILE A O 1
ATOM 820 N N . TYR A 1 99 ? -2.514 -8.736 7.786 1.00 96.69 99 TYR A N 1
ATOM 821 C CA . TYR A 1 99 ? -3.732 -8.677 8.579 1.00 96.69 99 TYR A CA 1
ATOM 822 C C . TYR A 1 99 ? -4.833 -7.934 7.838 1.00 96.69 99 TYR A C 1
ATOM 824 O O . TYR A 1 99 ? -4.585 -6.881 7.252 1.00 96.69 99 TYR A O 1
ATOM 832 N N . GLU A 1 100 ? -6.071 -8.405 7.983 1.00 95.25 100 GLU A N 1
ATOM 833 C CA . GLU A 1 100 ? -7.229 -7.518 7.871 1.00 95.25 100 GLU A CA 1
ATOM 834 C C . GLU A 1 100 ? -7.269 -6.622 9.118 1.00 95.25 100 GLU A C 1
ATOM 836 O O . GLU A 1 100 ? -7.291 -7.090 10.259 1.00 95.25 100 GLU A O 1
ATOM 841 N N . THR A 1 101 ? -7.227 -5.311 8.911 1.00 91.81 101 THR A N 1
ATOM 842 C CA . THR A 1 101 ? -6.880 -4.341 9.956 1.00 91.81 101 THR A CA 1
ATOM 843 C C . THR A 1 101 ? -7.897 -4.292 11.089 1.00 91.81 101 THR A C 1
ATOM 845 O O . THR A 1 101 ? -7.508 -4.259 12.262 1.00 91.81 101 THR A O 1
ATOM 848 N N . LEU A 1 102 ? -9.192 -4.289 10.764 1.00 86.75 102 LEU A N 1
ATOM 849 C CA . LEU A 1 102 ? -10.245 -4.071 11.753 1.00 86.75 102 LEU A CA 1
ATOM 850 C C . LEU A 1 102 ? -10.508 -5.319 12.598 1.00 86.75 102 LEU A C 1
ATOM 852 O O . LEU A 1 102 ? -10.591 -5.195 13.823 1.00 86.75 102 LEU A O 1
ATOM 856 N N . SER A 1 103 ? -10.595 -6.504 11.982 1.00 87.81 103 SER A N 1
ATOM 857 C CA . SER A 1 103 ? -10.758 -7.769 12.717 1.00 87.81 103 SER A CA 1
ATOM 858 C C . SER A 1 103 ? -9.473 -8.237 13.395 1.00 87.81 103 SER A C 1
ATOM 860 O O . SER A 1 103 ? -9.523 -8.863 14.449 1.00 87.81 103 SER A O 1
ATOM 862 N N . GLY A 1 104 ? -8.307 -7.961 12.803 1.00 91.25 104 GLY A N 1
ATOM 863 C CA . GLY A 1 104 ? -7.053 -8.601 13.191 1.00 91.25 104 GLY A CA 1
ATOM 864 C C . GLY A 1 104 ? -6.903 -10.047 12.772 1.00 91.25 104 GLY A C 1
ATOM 865 O O . GLY A 1 104 ? -5.989 -10.709 13.263 1.00 91.25 104 GLY A O 1
ATOM 866 N N . LYS A 1 105 ? -7.746 -10.519 11.857 1.00 94.44 105 LYS A N 1
ATOM 867 C CA . LYS A 1 105 ? -7.564 -11.800 11.192 1.00 94.44 105 LYS A CA 1
ATOM 868 C C . LYS A 1 105 ? -6.268 -11.772 10.383 1.00 94.44 105 LYS A C 1
ATOM 870 O O . LYS A 1 105 ? -6.057 -10.867 9.575 1.00 94.44 105 LYS A O 1
ATOM 875 N N . ILE A 1 106 ? -5.416 -12.772 10.597 1.00 96.00 106 ILE A N 1
ATOM 876 C CA . ILE A 1 106 ? -4.265 -13.035 9.729 1.00 96.00 106 ILE A CA 1
ATOM 877 C C . ILE A 1 106 ? -4.806 -13.600 8.418 1.00 96.00 106 ILE A C 1
ATOM 879 O O . ILE A 1 106 ? -5.568 -14.566 8.433 1.00 96.00 106 ILE A O 1
ATOM 883 N N . ILE A 1 107 ? -4.416 -12.994 7.303 1.00 97.50 107 ILE A N 1
ATOM 884 C CA . ILE A 1 107 ? -4.802 -13.440 5.960 1.00 97.50 107 ILE A CA 1
ATOM 885 C C . ILE A 1 107 ? -3.627 -14.003 5.162 1.00 97.50 107 ILE A C 1
ATOM 887 O O . ILE A 1 107 ? -3.847 -14.707 4.187 1.00 97.50 107 ILE A O 1
ATOM 891 N N . GLY A 1 108 ? -2.393 -13.723 5.584 1.00 95.94 108 GLY A N 1
ATOM 892 C CA . GLY A 1 108 ? -1.194 -14.196 4.908 1.00 95.94 108 GLY A CA 1
ATOM 893 C C . GLY A 1 108 ? 0.005 -14.238 5.846 1.00 95.94 108 GLY A C 1
ATOM 894 O O . GLY A 1 108 ? 0.090 -13.476 6.816 1.00 95.94 108 GLY A O 1
ATOM 895 N N . LYS A 1 109 ? 0.937 -15.141 5.547 1.00 96.06 109 LYS A N 1
ATOM 896 C CA . LYS A 1 109 ? 2.238 -15.253 6.205 1.00 96.06 109 LYS A CA 1
ATOM 897 C C . LYS A 1 109 ? 3.313 -15.422 5.141 1.00 96.06 109 LYS A C 1
ATOM 899 O O . LYS A 1 109 ? 3.129 -16.178 4.188 1.00 96.06 109 LYS A O 1
ATOM 904 N N . ARG A 1 110 ? 4.435 -14.737 5.334 1.00 95.25 110 ARG A N 1
ATOM 905 C CA . ARG A 1 110 ? 5.639 -14.866 4.514 1.00 95.25 110 ARG A CA 1
ATOM 906 C C . ARG A 1 110 ? 6.837 -15.195 5.394 1.00 95.25 110 ARG A C 1
ATOM 908 O O . ARG A 1 110 ? 6.798 -15.000 6.612 1.00 95.25 110 ARG A O 1
ATOM 915 N N . ILE A 1 111 ? 7.872 -15.742 4.770 1.00 91.94 111 ILE A N 1
ATOM 916 C CA . ILE A 1 111 ? 9.162 -15.981 5.422 1.00 91.94 111 ILE A CA 1
ATOM 917 C C . ILE A 1 111 ? 9.923 -14.653 5.500 1.00 91.94 111 ILE A C 1
ATOM 919 O O . ILE A 1 111 ? 10.413 -14.280 6.566 1.00 91.94 111 ILE A O 1
ATOM 923 N N . ASP A 1 112 ? 9.918 -13.894 4.404 1.00 93.31 112 ASP A N 1
ATOM 924 C CA . ASP A 1 112 ? 10.665 -12.649 4.278 1.00 93.31 112 ASP A CA 1
ATOM 925 C C . ASP A 1 112 ? 9.810 -11.386 4.444 1.00 93.31 112 ASP A C 1
ATOM 927 O O . ASP A 1 112 ? 8.579 -11.411 4.543 1.00 93.31 112 ASP A O 1
ATOM 931 N N . SER A 1 113 ? 10.495 -10.242 4.514 1.00 92.12 113 SER A N 1
ATOM 932 C CA . SER A 1 113 ? 9.896 -8.915 4.668 1.00 92.12 113 SER A CA 1
ATOM 933 C C . SER A 1 113 ? 8.833 -8.640 3.609 1.00 92.12 113 SER A C 1
ATOM 935 O O . SER A 1 113 ? 9.135 -8.710 2.420 1.00 92.12 113 SER A O 1
ATOM 937 N N . ILE A 1 114 ? 7.629 -8.268 4.054 1.00 95.81 114 ILE A N 1
ATOM 938 C CA . ILE A 1 114 ? 6.557 -7.795 3.176 1.00 95.81 114 ILE A CA 1
ATOM 939 C C . ILE A 1 114 ? 6.700 -6.284 3.012 1.00 95.81 114 ILE A C 1
ATOM 941 O O . ILE A 1 114 ? 6.489 -5.550 3.987 1.00 95.81 114 ILE A O 1
ATOM 945 N N . SER A 1 115 ? 7.099 -5.848 1.821 1.00 95.19 115 SER A N 1
ATOM 946 C CA . SER A 1 115 ? 7.430 -4.452 1.498 1.00 95.19 115 SER A CA 1
ATOM 947 C C . SER A 1 115 ? 6.246 -3.682 0.916 1.00 95.19 115 SER A C 1
ATOM 949 O O . SER A 1 115 ? 6.046 -2.536 1.298 1.00 95.19 115 SER A O 1
ATOM 951 N N . ALA A 1 116 ? 5.408 -4.320 0.095 1.00 96.50 116 ALA A N 1
ATOM 952 C CA . ALA A 1 116 ? 4.269 -3.678 -0.550 1.00 96.50 116 ALA A CA 1
ATOM 953 C C . ALA A 1 116 ? 2.998 -4.532 -0.480 1.00 96.50 116 ALA A C 1
ATOM 955 O O . ALA A 1 116 ? 3.040 -5.757 -0.349 1.00 96.50 116 ALA A O 1
ATOM 956 N N . LEU A 1 117 ? 1.858 -3.849 -0.578 1.00 97.88 117 LEU A N 1
ATOM 957 C CA . LEU A 1 117 ? 0.530 -4.429 -0.743 1.00 97.88 117 LEU A CA 1
ATOM 958 C C . LEU A 1 117 ? -0.202 -3.642 -1.830 1.00 97.88 117 LEU A C 1
ATOM 960 O O . LEU A 1 117 ? -0.221 -2.413 -1.782 1.00 97.88 117 LEU A O 1
ATOM 964 N N . CYS A 1 118 ? -0.839 -4.328 -2.774 1.00 97.88 118 CYS A N 1
ATOM 965 C CA . CYS A 1 118 ? -1.552 -3.683 -3.870 1.00 97.88 118 CYS A CA 1
ATOM 966 C C . CYS A 1 118 ? -2.852 -4.412 -4.214 1.00 97.88 118 CYS A C 1
ATOM 968 O O . CYS A 1 118 ? -2.878 -5.632 -4.364 1.00 97.88 118 CYS A O 1
ATOM 970 N N . SER A 1 119 ? -3.936 -3.655 -4.371 1.00 97.06 119 SER A N 1
ATOM 971 C CA . SER A 1 119 ? -5.189 -4.165 -4.915 1.00 97.06 119 SER A CA 1
ATOM 972 C C . SER A 1 119 ? -5.171 -3.993 -6.425 1.00 97.06 119 SER A C 1
ATOM 974 O O . SER A 1 119 ? -5.025 -2.876 -6.920 1.00 97.06 119 SER A O 1
ATOM 976 N N . HIS A 1 120 ? -5.371 -5.084 -7.153 1.00 98.00 120 HIS A N 1
ATOM 977 C CA . HIS A 1 120 ? -5.334 -5.090 -8.608 1.00 98.00 120 HIS A CA 1
ATOM 978 C C . HIS A 1 120 ? -6.379 -6.062 -9.158 1.00 98.00 120 HIS A C 1
ATOM 980 O O . HIS A 1 120 ? -6.422 -7.220 -8.749 1.00 98.00 120 HIS A O 1
ATOM 986 N N . ASN A 1 121 ? -7.251 -5.579 -10.052 1.00 96.44 121 ASN A N 1
ATOM 987 C CA . ASN A 1 121 ? -8.278 -6.374 -10.742 1.00 96.44 121 ASN A CA 1
ATOM 988 C C . ASN A 1 121 ? -9.056 -7.339 -9.822 1.00 96.44 121 ASN A C 1
ATOM 990 O O . ASN A 1 121 ? -9.270 -8.510 -10.126 1.00 96.44 121 ASN A O 1
ATOM 994 N N . GLY A 1 122 ? -9.472 -6.842 -8.653 1.00 96.19 122 GLY A N 1
ATOM 995 C CA . GLY A 1 122 ? -10.262 -7.615 -7.695 1.00 96.19 122 GLY A CA 1
ATOM 996 C C . GLY A 1 122 ? -9.477 -8.660 -6.894 1.00 96.19 122 GLY A C 1
ATOM 997 O O . GLY A 1 122 ? -10.100 -9.418 -6.150 1.00 96.19 122 GLY A O 1
ATOM 998 N N . LYS A 1 123 ? -8.145 -8.667 -6.959 1.00 98.19 123 LYS A N 1
ATOM 999 C CA . LYS A 1 123 ? -7.252 -9.471 -6.111 1.00 98.19 123 LYS A CA 1
ATOM 1000 C C . LYS A 1 123 ? -6.348 -8.582 -5.254 1.00 98.19 123 LYS A C 1
ATOM 1002 O O . LYS A 1 123 ? -6.194 -7.390 -5.537 1.00 98.19 123 LYS A O 1
ATOM 1007 N N . LEU A 1 124 ? -5.801 -9.157 -4.186 1.00 98.50 124 LEU A N 1
ATOM 1008 C CA . LEU A 1 124 ? -4.811 -8.513 -3.327 1.00 98.50 124 LEU A CA 1
ATOM 1009 C C . LEU A 1 124 ? -3.462 -9.180 -3.584 1.00 98.50 124 LEU A C 1
ATOM 1011 O O . LEU A 1 124 ? -3.377 -10.404 -3.591 1.00 98.50 124 LEU A O 1
ATOM 1015 N N . TYR A 1 125 ? -2.435 -8.370 -3.790 1.00 98.69 125 TYR A N 1
ATOM 1016 C CA . TYR A 1 125 ? -1.073 -8.824 -4.017 1.00 98.69 125 TYR A CA 1
ATOM 1017 C C . TYR A 1 125 ? -0.144 -8.257 -2.955 1.00 98.69 125 TYR A C 1
ATOM 1019 O O . TYR A 1 125 ? -0.327 -7.127 -2.495 1.00 98.69 125 TYR A O 1
ATOM 1027 N N . ASP A 1 126 ? 0.876 -9.031 -2.604 1.00 98.62 126 ASP A N 1
ATOM 1028 C CA . ASP A 1 126 ? 1.941 -8.625 -1.698 1.00 98.62 126 ASP A CA 1
ATOM 1029 C C . ASP A 1 126 ? 3.308 -8.971 -2.276 1.00 98.62 126 ASP A C 1
ATOM 1031 O O . ASP A 1 126 ? 3.460 -9.967 -2.981 1.00 98.62 126 ASP A O 1
ATOM 1035 N N . SER A 1 127 ? 4.311 -8.153 -1.972 1.00 97.62 127 SER A N 1
ATOM 1036 C CA . SER A 1 127 ? 5.704 -8.473 -2.278 1.00 97.62 127 SER A CA 1
ATOM 1037 C C . SER A 1 127 ? 6.402 -8.978 -1.026 1.00 97.62 127 SER A C 1
ATOM 1039 O O . SER A 1 127 ? 6.331 -8.340 0.025 1.00 97.62 127 SER A O 1
ATOM 1041 N N . SER A 1 128 ? 7.122 -10.093 -1.137 1.00 96.31 128 SER A N 1
ATOM 1042 C CA . SER A 1 128 ? 7.999 -10.602 -0.086 1.00 96.31 128 SER A CA 1
ATOM 1043 C C . SER A 1 128 ? 9.392 -10.843 -0.647 1.00 96.31 128 SER A C 1
ATOM 1045 O O . SER A 1 128 ? 9.589 -11.687 -1.518 1.00 96.31 128 SER A O 1
ATOM 1047 N N . TYR A 1 129 ? 10.359 -10.061 -0.163 1.00 94.81 129 TYR A N 1
ATOM 1048 C CA . TYR A 1 129 ? 11.714 -10.014 -0.711 1.00 94.81 129 TYR A CA 1
ATOM 1049 C C . TYR A 1 129 ? 11.711 -9.848 -2.237 1.00 94.81 129 TYR A C 1
ATOM 1051 O O . TYR A 1 129 ? 11.441 -8.751 -2.709 1.00 94.81 129 TYR A O 1
ATOM 1059 N N . ASN A 1 130 ? 12.012 -10.892 -3.007 1.00 96.88 130 ASN A N 1
ATOM 1060 C CA . ASN A 1 130 ? 12.159 -10.844 -4.459 1.00 96.88 130 ASN A CA 1
ATOM 1061 C C . ASN A 1 130 ? 10.992 -11.483 -5.228 1.00 96.88 130 ASN A C 1
ATOM 1063 O O . ASN A 1 130 ? 11.139 -11.764 -6.417 1.00 96.88 130 ASN A O 1
ATOM 1067 N N . GLU A 1 131 ? 9.868 -11.746 -4.569 1.00 98.31 131 GLU A N 1
ATOM 1068 C CA . GLU A 1 131 ? 8.723 -12.435 -5.158 1.00 98.31 131 GLU A CA 1
ATOM 1069 C C . GLU A 1 131 ? 7.416 -11.689 -4.866 1.00 98.31 131 GLU A C 1
ATOM 1071 O O . GLU A 1 131 ? 7.244 -11.098 -3.797 1.00 98.31 131 GLU A O 1
ATOM 1076 N N . VAL A 1 132 ? 6.511 -11.686 -5.845 1.00 98.69 132 VAL A N 1
ATOM 1077 C CA . VAL A 1 132 ? 5.140 -11.184 -5.716 1.00 98.69 132 VAL A CA 1
ATOM 1078 C C . VAL A 1 132 ? 4.218 -12.375 -5.549 1.00 98.69 132 VAL A C 1
ATOM 1080 O O . VAL A 1 132 ? 4.311 -13.336 -6.310 1.00 98.69 132 VAL A O 1
ATOM 1083 N N . PHE A 1 133 ? 3.299 -12.279 -4.600 1.00 98.69 133 PHE A N 1
ATOM 1084 C CA . PHE A 1 133 ? 2.298 -13.294 -4.321 1.00 98.69 133 PHE A CA 1
ATOM 1085 C C . PHE A 1 133 ? 0.900 -12.726 -4.523 1.00 98.69 133 PHE A C 1
ATOM 1087 O O . PHE A 1 133 ? 0.641 -11.570 -4.181 1.00 98.69 133 PHE A O 1
ATOM 1094 N N . GLU A 1 134 ? -0.028 -13.546 -5.011 1.00 98.50 134 GLU A N 1
ATOM 1095 C CA . GLU A 1 134 ? -1.444 -13.306 -4.739 1.00 98.50 134 GLU A CA 1
ATOM 1096 C C . GLU A 1 134 ? -1.693 -13.657 -3.265 1.00 98.50 134 GLU A C 1
ATOM 1098 O O . GLU A 1 134 ? -1.379 -14.751 -2.791 1.00 98.50 134 GLU A O 1
ATOM 1103 N N . THR A 1 135 ? -2.184 -12.690 -2.494 1.00 98.38 135 THR A N 1
ATOM 1104 C CA . THR A 1 135 ? -2.075 -12.726 -1.038 1.00 98.38 135 THR A CA 1
ATOM 1105 C C . THR A 1 135 ? -2.871 -13.858 -0.402 1.00 98.38 135 THR A C 1
ATOM 1107 O O . THR A 1 135 ? -2.365 -14.493 0.528 1.00 98.38 135 THR A O 1
ATOM 1110 N N . PHE A 1 136 ? -4.094 -14.112 -0.876 1.00 97.69 136 PHE A N 1
ATOM 1111 C CA . PHE A 1 136 ? -5.014 -15.054 -0.237 1.00 97.69 136 PHE A CA 1
ATOM 1112 C C . PHE A 1 136 ? -4.694 -16.515 -0.559 1.00 97.69 136 PHE A C 1
ATOM 1114 O O . PHE A 1 136 ? -4.798 -17.368 0.320 1.00 97.69 136 PHE A O 1
ATOM 1121 N N . SER A 1 137 ? -4.303 -16.802 -1.797 1.00 97.75 137 SER A N 1
ATOM 1122 C CA . SER A 1 137 ? -3.843 -18.124 -2.232 1.00 97.75 137 SER A CA 1
ATOM 1123 C C . SER A 1 137 ? -2.411 -18.411 -1.782 1.00 97.75 137 SER A C 1
ATOM 1125 O O . SER A 1 137 ? -2.062 -19.565 -1.543 1.00 97.75 137 SER A O 1
ATOM 1127 N N . GLY A 1 138 ? -1.584 -17.369 -1.643 1.00 97.69 138 GLY A N 1
ATOM 1128 C CA . GLY A 1 138 ? -0.149 -17.502 -1.405 1.00 97.69 138 GLY A CA 1
ATOM 1129 C C . GLY A 1 138 ? 0.630 -17.984 -2.629 1.00 97.69 138 GLY A C 1
ATOM 1130 O O . GLY A 1 138 ? 1.785 -18.374 -2.479 1.00 97.69 138 GLY A O 1
ATOM 1131 N N . GLU A 1 139 ? 0.019 -17.981 -3.814 1.00 98.06 139 GLU A N 1
ATOM 1132 C CA . GLU A 1 139 ? 0.666 -18.352 -5.069 1.00 98.06 139 GLU A CA 1
ATOM 1133 C C . GLU A 1 139 ? 1.642 -17.256 -5.515 1.00 98.06 139 GLU A C 1
ATOM 1135 O O . GLU A 1 139 ? 1.275 -16.080 -5.576 1.00 98.06 139 GLU A O 1
ATOM 1140 N N . GLY A 1 140 ? 2.885 -17.637 -5.822 1.00 98.19 140 GLY A N 1
ATOM 1141 C CA . GLY A 1 140 ? 3.886 -16.742 -6.400 1.00 98.19 140 GLY A CA 1
ATOM 1142 C C . GLY A 1 140 ? 3.576 -16.463 -7.870 1.00 98.19 140 GLY A C 1
ATOM 1143 O O . GLY A 1 140 ? 3.442 -17.392 -8.661 1.00 98.19 140 GLY A O 1
ATOM 1144 N N . VAL A 1 141 ? 3.464 -15.189 -8.241 1.00 98.44 141 VAL A N 1
ATOM 1145 C CA . VAL A 1 141 ? 3.077 -14.759 -9.598 1.00 98.44 141 VAL A CA 1
ATOM 1146 C C . VAL A 1 141 ? 4.219 -14.118 -10.377 1.00 98.44 141 VAL A C 1
ATOM 1148 O O . VAL A 1 141 ? 4.166 -14.051 -11.601 1.00 98.44 141 VAL A O 1
ATOM 1151 N N . ALA A 1 142 ? 5.258 -13.646 -9.689 1.00 98.38 142 ALA A N 1
ATOM 1152 C CA . ALA A 1 142 ? 6.426 -13.055 -10.323 1.00 98.38 142 ALA A CA 1
ATOM 1153 C C . ALA A 1 142 ? 7.639 -13.127 -9.402 1.00 98.38 142 ALA A C 1
ATOM 1155 O O . ALA A 1 142 ? 7.516 -12.951 -8.193 1.00 98.38 142 ALA A O 1
ATOM 1156 N N . ARG A 1 143 ? 8.829 -13.302 -9.983 1.00 98.12 143 ARG A N 1
ATOM 1157 C CA . ARG A 1 143 ? 10.099 -13.287 -9.251 1.00 98.12 143 ARG A CA 1
ATOM 1158 C C . ARG A 1 143 ? 11.104 -12.356 -9.913 1.00 98.12 143 ARG A C 1
ATOM 1160 O O . ARG A 1 143 ? 11.165 -12.255 -11.140 1.00 98.12 143 ARG A O 1
ATOM 1167 N N . ARG A 1 144 ? 11.908 -11.683 -9.095 1.00 97.44 144 ARG A N 1
ATOM 1168 C CA . ARG A 1 144 ? 13.000 -10.794 -9.503 1.00 97.44 144 ARG A CA 1
ATOM 1169 C C . ARG A 1 144 ? 14.315 -11.273 -8.893 1.00 97.44 144 ARG A C 1
ATOM 1171 O O . ARG A 1 144 ? 14.352 -12.113 -7.998 1.00 97.44 144 ARG A O 1
ATOM 1178 N N . HIS A 1 145 ? 15.429 -10.751 -9.390 1.00 95.81 145 HIS A N 1
ATOM 1179 C CA . HIS A 1 145 ? 16.757 -11.127 -8.892 1.00 95.81 145 HIS A CA 1
ATOM 1180 C C . HIS A 1 145 ? 17.139 -10.396 -7.590 1.00 95.81 145 HIS A C 1
ATOM 1182 O O . HIS A 1 145 ? 18.130 -10.751 -6.957 1.00 95.81 145 HIS A O 1
ATOM 1188 N N . ARG A 1 146 ? 16.366 -9.376 -7.194 1.00 96.44 146 ARG A N 1
ATOM 1189 C CA . ARG A 1 146 ? 16.550 -8.555 -5.987 1.00 96.44 146 ARG A CA 1
ATOM 1190 C C . ARG A 1 146 ? 15.198 -8.136 -5.408 1.00 96.44 146 ARG A C 1
ATOM 1192 O O . ARG A 1 146 ? 14.161 -8.429 -5.997 1.00 96.44 146 ARG A O 1
ATOM 1199 N N . ASN A 1 147 ? 15.235 -7.451 -4.266 1.00 96.12 147 ASN A N 1
ATOM 1200 C CA . ASN A 1 147 ? 14.059 -6.998 -3.533 1.00 96.12 147 ASN A CA 1
ATOM 1201 C C . ASN A 1 147 ? 13.097 -6.189 -4.407 1.00 96.12 147 ASN A C 1
ATOM 1203 O O . ASN A 1 147 ? 13.503 -5.197 -5.013 1.00 96.12 147 ASN A O 1
ATOM 1207 N N . ILE A 1 148 ? 11.834 -6.590 -4.387 1.00 97.69 148 ILE A N 1
ATOM 1208 C CA . ILE A 1 148 ? 10.673 -5.832 -4.833 1.00 97.69 148 ILE A CA 1
ATOM 1209 C C . ILE A 1 148 ? 10.253 -4.967 -3.649 1.00 97.69 148 ILE A C 1
ATOM 1211 O O . ILE A 1 148 ? 10.000 -5.485 -2.562 1.00 97.69 148 ILE A O 1
ATOM 1215 N N . GLU A 1 149 ? 10.237 -3.652 -3.822 1.00 96.06 149 GLU A N 1
ATOM 1216 C CA . GLU A 1 149 ? 9.938 -2.698 -2.743 1.00 96.06 149 GLU A CA 1
ATOM 1217 C C . GLU A 1 149 ? 8.542 -2.084 -2.910 1.00 96.06 149 GLU A C 1
ATOM 1219 O O . GLU A 1 149 ? 7.949 -1.645 -1.932 1.00 96.06 149 GLU A O 1
ATOM 1224 N N . SER A 1 150 ? 7.995 -2.100 -4.128 1.00 96.81 150 SER A N 1
ATOM 1225 C CA . SER A 1 150 ? 6.763 -1.396 -4.480 1.00 96.81 150 SER A CA 1
ATOM 1226 C C . SER A 1 150 ? 5.915 -2.182 -5.473 1.00 96.81 150 SER A C 1
ATOM 1228 O O . SER A 1 150 ? 6.440 -2.889 -6.336 1.00 96.81 150 SER A O 1
ATOM 1230 N N . LEU A 1 151 ? 4.596 -2.035 -5.346 1.00 98.31 151 LEU A N 1
ATOM 1231 C CA . LEU A 1 151 ? 3.594 -2.600 -6.244 1.00 98.31 151 LEU A CA 1
ATOM 1232 C C . LEU A 1 151 ? 2.533 -1.543 -6.531 1.00 98.31 151 LEU A C 1
ATOM 1234 O O . LEU A 1 151 ? 2.016 -0.921 -5.601 1.00 98.31 151 LEU A O 1
ATOM 1238 N N . CYS A 1 152 ? 2.152 -1.369 -7.794 1.00 98.12 152 CYS A N 1
ATOM 1239 C CA . CYS A 1 152 ? 1.103 -0.423 -8.154 1.00 98.12 152 CYS A CA 1
ATOM 1240 C C . CYS A 1 152 ? 0.244 -0.915 -9.315 1.00 98.12 152 CYS A C 1
ATOM 1242 O O . CYS A 1 152 ? 0.750 -1.288 -10.369 1.00 98.12 152 CYS A O 1
ATOM 1244 N N . SER A 1 153 ? -1.074 -0.860 -9.129 1.00 98.00 153 SER A N 1
ATOM 1245 C CA . SER A 1 153 ? -2.040 -1.067 -10.199 1.00 98.00 153 SER A CA 1
ATOM 1246 C C . SER A 1 153 ? -2.204 0.228 -10.991 1.00 98.00 153 SER A C 1
ATOM 1248 O O . SER A 1 153 ? -2.606 1.253 -10.434 1.00 98.00 153 SER A O 1
ATOM 1250 N N . HIS A 1 154 ? -1.956 0.181 -12.296 1.00 97.94 154 HIS A N 1
ATOM 1251 C CA . HIS A 1 154 ? -2.071 1.334 -13.182 1.00 97.94 154 HIS A CA 1
ATOM 1252 C C . HIS A 1 154 ? -2.641 0.918 -14.539 1.00 97.94 154 HIS A C 1
ATOM 1254 O O . HIS A 1 154 ? -2.115 0.029 -15.192 1.00 97.94 154 HIS A O 1
ATOM 1260 N N . LYS A 1 155 ? -3.739 1.563 -14.961 1.00 96.69 155 LYS A N 1
ATOM 1261 C CA . LYS A 1 155 ? -4.391 1.344 -16.271 1.00 96.69 155 LYS A CA 1
ATOM 1262 C C . LYS A 1 155 ? -4.640 -0.130 -16.637 1.00 96.69 155 LYS A C 1
ATOM 1264 O O . LYS A 1 155 ? -4.543 -0.509 -17.795 1.00 96.69 155 LYS A O 1
ATOM 1269 N N . GLY A 1 156 ? -5.026 -0.938 -15.652 1.00 97.00 156 GLY A N 1
ATOM 1270 C CA . GLY A 1 156 ? -5.353 -2.351 -15.861 1.00 97.00 156 GLY A CA 1
ATOM 1271 C C . GLY A 1 156 ? -4.159 -3.301 -15.784 1.00 97.00 156 GLY A C 1
ATOM 1272 O O . GLY A 1 156 ? -4.378 -4.506 -15.834 1.00 97.00 156 GLY A O 1
ATOM 1273 N N . GLU A 1 157 ? -2.950 -2.786 -15.560 1.00 98.38 157 GLU A N 1
ATOM 1274 C CA . GLU A 1 157 ? -1.722 -3.564 -15.374 1.00 98.38 157 GLU A CA 1
ATOM 1275 C C . GLU A 1 157 ? -1.210 -3.452 -13.933 1.00 98.38 157 GLU A C 1
ATOM 1277 O O . GLU A 1 157 ? -1.537 -2.500 -13.210 1.00 98.38 157 GLU A O 1
ATOM 1282 N N . LEU A 1 158 ? -0.440 -4.451 -13.500 1.00 98.69 158 LEU A N 1
ATOM 1283 C CA . LEU A 1 158 ? 0.256 -4.440 -12.218 1.00 98.69 158 LEU A CA 1
ATOM 1284 C C . LEU A 1 158 ? 1.735 -4.213 -12.495 1.00 98.69 158 LEU A C 1
ATOM 1286 O O . LEU A 1 158 ? 2.333 -4.944 -13.275 1.00 98.69 158 LEU A O 1
ATOM 1290 N N . TYR A 1 159 ? 2.317 -3.212 -11.848 1.00 98.69 159 TYR A N 1
ATOM 1291 C CA . TYR A 1 159 ? 3.735 -2.918 -11.971 1.00 98.69 159 TYR A CA 1
ATOM 1292 C C . TYR A 1 159 ? 4.463 -3.185 -10.664 1.00 98.69 159 TYR A C 1
ATOM 1294 O O . TYR A 1 159 ? 3.941 -2.885 -9.584 1.00 98.69 159 TYR A O 1
ATOM 1302 N N . ASP A 1 160 ? 5.698 -3.667 -10.780 1.00 98.62 160 ASP A N 1
ATOM 1303 C CA . ASP A 1 160 ? 6.619 -3.830 -9.664 1.00 98.62 160 ASP A CA 1
ATOM 1304 C C . ASP A 1 160 ? 7.914 -3.047 -9.878 1.00 98.62 160 ASP A C 1
ATOM 1306 O O . ASP A 1 160 ? 8.482 -2.985 -10.973 1.00 98.62 160 ASP A O 1
ATOM 1310 N N . GLY A 1 161 ? 8.375 -2.445 -8.787 1.00 97.75 161 GLY A N 1
ATOM 1311 C CA . GLY A 1 161 ? 9.623 -1.704 -8.719 1.00 97.75 161 GLY A CA 1
ATOM 1312 C C . GLY A 1 161 ? 10.400 -2.065 -7.460 1.00 97.75 161 GLY A C 1
ATOM 1313 O O . GLY A 1 161 ? 9.827 -2.402 -6.419 1.00 97.75 161 GLY A O 1
ATOM 1314 N N . GLY A 1 162 ? 11.723 -1.986 -7.543 1.00 96.44 162 GLY A N 1
ATOM 1315 C CA . GLY A 1 162 ? 12.582 -2.332 -6.423 1.00 96.44 162 GLY A CA 1
ATOM 1316 C C . GLY A 1 162 ? 14.056 -2.108 -6.712 1.00 96.44 162 GLY A C 1
ATOM 1317 O O . GLY A 1 162 ? 14.439 -1.202 -7.455 1.00 96.44 162 GLY A O 1
ATOM 1318 N N . ARG A 1 163 ? 14.910 -2.943 -6.115 1.00 95.62 163 ARG A N 1
ATOM 1319 C CA . ARG A 1 163 ? 16.373 -2.784 -6.142 1.00 95.62 163 ARG A CA 1
ATOM 1320 C C . ARG A 1 163 ? 17.042 -3.395 -7.373 1.00 95.62 163 ARG A C 1
ATOM 1322 O O . ARG A 1 163 ? 18.088 -4.026 -7.243 1.00 95.62 163 ARG A O 1
ATOM 1329 N N . TYR A 1 164 ? 16.426 -3.264 -8.541 1.00 93.62 164 TYR A N 1
ATOM 1330 C CA . TYR A 1 164 ? 16.838 -3.955 -9.767 1.00 93.62 164 TYR A CA 1
ATOM 1331 C C . TYR A 1 164 ? 16.780 -3.082 -11.028 1.00 93.62 164 TYR A C 1
ATOM 1333 O O . TYR A 1 164 ? 16.655 -3.631 -12.114 1.00 93.62 164 TYR A O 1
ATOM 1341 N N . ASP A 1 165 ? 16.876 -1.758 -10.885 1.00 93.06 165 ASP A N 1
ATOM 1342 C CA . ASP A 1 165 ? 17.106 -0.768 -11.960 1.00 93.06 165 ASP A CA 1
ATOM 1343 C C . ASP A 1 165 ? 16.079 -0.739 -13.110 1.00 93.06 165 ASP A C 1
ATOM 1345 O O . ASP A 1 165 ? 16.303 -0.115 -14.144 1.00 93.06 165 ASP A O 1
ATOM 1349 N N . PHE A 1 166 ? 14.932 -1.399 -12.951 1.00 96.94 166 PHE A N 1
ATOM 1350 C CA . PHE A 1 166 ? 13.853 -1.388 -13.934 1.00 96.94 166 PHE A CA 1
ATOM 1351 C C . PHE A 1 166 ? 12.491 -1.347 -13.241 1.00 96.94 166 PHE A C 1
ATOM 1353 O O . PHE A 1 166 ? 12.318 -1.904 -12.155 1.00 96.94 166 PHE A O 1
ATOM 1360 N N . LEU A 1 167 ? 11.518 -0.736 -13.911 1.00 98.12 167 LEU A N 1
ATOM 1361 C CA . LEU A 1 167 ? 10.098 -0.993 -13.697 1.00 98.12 167 LEU A CA 1
ATOM 1362 C C . LEU A 1 167 ? 9.699 -2.205 -14.540 1.00 98.12 167 LEU A C 1
ATOM 1364 O O . LEU A 1 167 ? 9.988 -2.230 -15.741 1.00 98.12 167 LEU A O 1
ATOM 1368 N N . TYR A 1 168 ? 9.003 -3.164 -13.938 1.00 98.56 168 TYR A N 1
ATOM 1369 C CA . TYR A 1 168 ? 8.430 -4.293 -14.663 1.00 98.56 168 TYR A CA 1
ATOM 1370 C C . TYR A 1 168 ? 6.911 -4.215 -14.695 1.00 98.56 168 TYR A C 1
ATOM 1372 O O . TYR A 1 168 ? 6.299 -3.801 -13.710 1.00 98.56 168 TYR A O 1
ATOM 1380 N N . GLU A 1 169 ? 6.313 -4.670 -15.794 1.00 98.50 169 GLU A N 1
ATOM 1381 C CA . GLU A 1 169 ? 4.946 -5.189 -15.748 1.00 98.50 169 GLU A CA 1
ATOM 1382 C C . GLU A 1 169 ? 5.023 -6.589 -15.124 1.00 98.50 169 GLU A C 1
ATOM 1384 O O . GLU A 1 169 ? 5.832 -7.438 -15.517 1.00 98.50 169 GLU A O 1
ATOM 1389 N N . THR A 1 170 ? 4.260 -6.794 -14.056 1.00 98.56 170 THR A N 1
ATOM 1390 C CA . THR A 1 170 ? 4.515 -7.864 -13.100 1.00 98.56 170 THR A CA 1
ATOM 1391 C C . THR A 1 170 ? 4.310 -9.243 -13.702 1.00 98.56 170 THR A C 1
ATOM 1393 O O . THR A 1 170 ? 5.174 -10.104 -13.504 1.00 98.56 170 THR A O 1
ATOM 1396 N N . PHE A 1 171 ? 3.217 -9.452 -14.438 1.00 98.38 171 PHE A N 1
ATOM 1397 C CA . PHE A 1 171 ? 2.816 -10.779 -14.909 1.00 98.38 171 PHE A CA 1
ATOM 1398 C C . PHE A 1 171 ? 3.580 -11.230 -16.154 1.00 98.38 171 PHE A C 1
ATOM 1400 O O . PHE A 1 171 ? 3.988 -12.386 -16.241 1.00 98.38 171 PHE A O 1
ATOM 1407 N N . SER A 1 172 ? 3.800 -10.329 -17.107 1.00 98.25 172 SER A N 1
ATOM 1408 C CA . SER A 1 172 ? 4.595 -10.583 -18.311 1.00 98.25 172 SER A CA 1
ATOM 1409 C C . SER A 1 172 ? 6.093 -10.652 -18.011 1.00 98.25 172 SER A C 1
ATOM 1411 O O . SER A 1 172 ? 6.837 -11.325 -18.725 1.00 98.25 172 SER A O 1
ATOM 1413 N N . GLY A 1 173 ? 6.551 -9.957 -16.962 1.00 98.00 173 GLY A N 1
ATOM 1414 C CA . GLY A 1 173 ? 7.972 -9.777 -16.682 1.00 98.00 173 GLY A CA 1
ATOM 1415 C C . GLY A 1 173 ? 8.673 -8.863 -17.690 1.00 98.00 173 GLY A C 1
ATOM 1416 O O . GLY A 1 173 ? 9.906 -8.862 -17.755 1.00 98.00 173 GLY A O 1
ATOM 1417 N N . GLU A 1 174 ? 7.919 -8.091 -18.475 1.00 98.19 174 GLU A N 1
ATOM 1418 C CA . GLU A 1 174 ? 8.468 -7.109 -19.401 1.00 98.19 174 GLU A CA 1
ATOM 1419 C C . GLU A 1 174 ? 9.137 -5.958 -18.639 1.00 98.19 174 GLU A C 1
ATOM 1421 O O . GLU A 1 174 ? 8.586 -5.419 -17.680 1.00 98.19 174 GLU A O 1
ATOM 1426 N N . LYS A 1 175 ? 10.335 -5.559 -19.084 1.00 98.06 175 LYS A N 1
ATOM 1427 C CA . LYS A 1 175 ? 11.009 -4.343 -18.614 1.00 98.06 175 LYS A CA 1
ATOM 1428 C C . LYS A 1 175 ? 10.396 -3.142 -19.317 1.00 98.06 175 LYS A C 1
ATOM 1430 O O . LYS A 1 175 ? 10.700 -2.887 -20.477 1.00 98.06 175 LYS A O 1
ATOM 1435 N N . VAL A 1 176 ? 9.583 -2.391 -18.595 1.00 97.75 176 VAL A N 1
ATOM 1436 C CA . VAL A 1 176 ? 8.832 -1.264 -19.158 1.00 97.75 176 VAL A CA 1
ATOM 1437 C C . VAL A 1 176 ? 9.703 -0.017 -19.205 1.00 97.75 176 VAL A C 1
ATOM 1439 O O . VAL A 1 176 ? 9.671 0.743 -20.169 1.00 97.75 176 VAL A O 1
ATOM 1442 N N . VAL A 1 177 ? 10.506 0.197 -18.158 1.00 97.19 177 VAL A N 1
ATOM 1443 C CA . VAL A 1 177 ? 11.374 1.369 -18.058 1.00 97.19 177 VAL A CA 1
ATOM 1444 C C . VAL A 1 177 ? 12.669 1.042 -17.329 1.00 97.19 177 VAL A C 1
ATOM 1446 O O . VAL A 1 177 ? 12.637 0.435 -16.264 1.00 97.19 177 VAL A O 1
ATOM 1449 N N . GLU A 1 178 ? 13.799 1.501 -17.862 1.00 96.56 178 GLU A N 1
ATOM 1450 C CA . GLU A 1 178 ? 15.075 1.541 -17.144 1.00 96.56 178 GLU A CA 1
ATOM 1451 C C . GLU A 1 178 ? 15.111 2.723 -16.166 1.00 96.56 178 GLU A C 1
ATOM 1453 O O . GLU A 1 178 ? 14.804 3.870 -16.514 1.00 96.56 178 GLU A O 1
ATOM 1458 N N . THR A 1 179 ? 15.500 2.446 -14.926 1.00 93.12 179 THR A N 1
ATOM 1459 C CA . THR A 1 179 ? 15.692 3.443 -13.877 1.00 93.12 179 THR A CA 1
ATOM 1460 C C . THR A 1 179 ? 17.172 3.567 -13.545 1.00 93.12 179 THR A C 1
ATOM 1462 O O . THR A 1 179 ? 17.959 2.641 -13.693 1.00 93.12 179 THR A O 1
ATOM 1465 N N . LYS A 1 180 ? 17.587 4.754 -13.094 1.00 87.62 180 LYS A N 1
ATOM 1466 C CA . LYS A 1 180 ? 18.990 5.002 -12.706 1.00 87.62 180 LYS A CA 1
ATOM 1467 C C . LYS A 1 180 ? 19.267 4.644 -11.241 1.00 87.62 180 LYS A C 1
ATOM 1469 O O . LYS A 1 180 ? 20.370 4.882 -10.755 1.00 87.62 180 LYS A O 1
ATOM 1474 N N . SER A 1 181 ? 18.240 4.187 -10.533 1.00 90.69 181 SER A N 1
ATOM 1475 C CA . SER A 1 181 ? 18.232 3.929 -9.097 1.00 90.69 181 SER A CA 1
ATOM 1476 C C . SER A 1 181 ? 17.049 3.044 -8.713 1.00 90.69 181 SER A C 1
ATOM 1478 O O . SER A 1 181 ? 16.142 2.808 -9.515 1.00 90.69 181 SER A O 1
ATOM 1480 N N . TYR A 1 182 ? 17.043 2.584 -7.463 1.00 92.19 182 TYR A N 1
ATOM 1481 C CA . TYR A 1 182 ? 15.966 1.767 -6.917 1.00 92.19 182 TYR A CA 1
ATOM 1482 C C . TYR A 1 182 ? 14.645 2.533 -6.890 1.00 92.19 182 TYR A C 1
ATOM 1484 O O . TYR A 1 182 ? 14.617 3.700 -6.496 1.00 92.19 182 TYR A O 1
ATOM 1492 N N . ILE A 1 183 ? 13.560 1.852 -7.256 1.00 95.19 183 ILE A N 1
ATOM 1493 C CA . ILE A 1 183 ? 12.199 2.353 -7.060 1.00 95.19 183 ILE A CA 1
ATOM 1494 C C . ILE A 1 183 ? 11.779 1.968 -5.641 1.00 95.19 183 ILE A C 1
ATOM 1496 O O . ILE A 1 183 ? 11.661 0.784 -5.330 1.00 95.19 183 ILE A O 1
ATOM 1500 N N . HIS A 1 184 ? 11.599 2.968 -4.783 1.00 92.88 184 HIS A N 1
ATOM 1501 C CA . HIS A 1 184 ? 11.143 2.790 -3.407 1.00 92.88 184 HIS A CA 1
ATOM 1502 C C . HIS A 1 184 ? 9.631 2.672 -3.318 1.00 92.88 184 HIS A C 1
ATOM 1504 O O . HIS A 1 184 ? 9.142 1.845 -2.558 1.00 92.88 184 HIS A O 1
ATOM 1510 N N . ASP A 1 185 ? 8.907 3.489 -4.083 1.00 94.69 185 ASP A N 1
ATOM 1511 C CA . ASP A 1 185 ? 7.453 3.428 -4.112 1.00 94.69 185 ASP A CA 1
ATOM 1512 C C . ASP A 1 185 ? 6.879 3.785 -5.485 1.00 94.69 185 ASP A C 1
ATOM 1514 O O . ASP A 1 185 ? 7.500 4.509 -6.273 1.00 94.69 185 ASP A O 1
ATOM 1518 N N . LEU A 1 186 ? 5.677 3.280 -5.747 1.00 96.69 186 LEU A N 1
ATOM 1519 C CA . LEU A 1 186 ? 4.910 3.484 -6.965 1.00 96.69 186 LEU A CA 1
ATOM 1520 C C . LEU A 1 186 ? 3.491 3.913 -6.620 1.00 96.69 186 LEU A C 1
ATOM 1522 O O . LEU A 1 186 ? 2.824 3.319 -5.776 1.00 96.69 186 LEU A O 1
ATOM 1526 N N . CYS A 1 187 ? 2.982 4.905 -7.341 1.00 96.19 187 CYS A N 1
ATOM 1527 C CA . CYS A 1 187 ? 1.603 5.328 -7.178 1.00 96.19 187 CYS A CA 1
ATOM 1528 C C . CYS A 1 187 ? 0.974 5.746 -8.502 1.00 96.19 187 CYS A C 1
ATOM 1530 O O . CYS A 1 187 ? 1.564 6.487 -9.284 1.00 96.19 187 CYS A O 1
ATOM 1532 N N . SER A 1 188 ? -0.253 5.293 -8.740 1.00 95.94 188 SER A N 1
ATOM 1533 C CA . SER A 1 188 ? -1.070 5.724 -9.864 1.00 95.94 188 SER A CA 1
ATOM 1534 C C . SER A 1 188 ? -1.995 6.841 -9.400 1.00 95.94 188 SER A C 1
ATOM 1536 O O . SER A 1 188 ? -2.787 6.647 -8.479 1.00 95.94 188 SER A O 1
ATOM 1538 N N . HIS A 1 189 ? -1.927 7.989 -10.065 1.00 94.00 189 HIS A N 1
ATOM 1539 C CA . HIS A 1 189 ? -2.769 9.144 -9.778 1.00 94.00 189 HIS A CA 1
ATOM 1540 C C . HIS A 1 189 ? -3.198 9.810 -11.089 1.00 94.00 189 HIS A C 1
ATOM 1542 O O . HIS A 1 189 ? -2.371 10.049 -11.965 1.00 94.00 189 HIS A O 1
ATOM 1548 N N . HIS A 1 190 ? -4.504 10.041 -11.263 1.00 92.81 190 HIS A N 1
ATOM 1549 C CA . HIS A 1 190 ? -5.093 10.679 -12.455 1.00 92.81 190 HIS A CA 1
ATOM 1550 C C . HIS A 1 190 ? -4.569 10.149 -13.805 1.00 92.81 190 HIS A C 1
ATOM 1552 O O . HIS A 1 190 ? -4.281 10.898 -14.736 1.00 92.81 190 HIS A O 1
ATOM 1558 N N . GLY A 1 191 ? -4.435 8.823 -13.923 1.00 95.06 191 GLY A N 1
ATOM 1559 C CA . GLY A 1 191 ? -3.984 8.187 -15.164 1.00 95.06 191 GLY A CA 1
ATOM 1560 C C . GLY A 1 191 ? -2.494 8.376 -15.468 1.00 95.06 191 GLY A C 1
ATOM 1561 O O . GLY A 1 191 ? -2.060 8.046 -16.574 1.00 95.06 191 GLY A O 1
ATOM 1562 N N . VAL A 1 192 ? -1.701 8.824 -14.495 1.00 97.25 192 VAL A N 1
ATOM 1563 C CA . VAL A 1 192 ? -0.237 8.890 -14.555 1.00 97.25 192 VAL A CA 1
ATOM 1564 C C . VAL A 1 192 ? 0.356 7.947 -13.505 1.00 97.25 192 VAL A C 1
ATOM 1566 O O . VAL A 1 192 ? -0.122 7.887 -12.372 1.00 97.25 192 VAL A O 1
ATOM 1569 N N . LEU A 1 193 ? 1.369 7.173 -13.901 1.00 97.75 193 LEU A N 1
ATOM 1570 C CA . LEU A 1 193 ? 2.170 6.364 -12.986 1.00 97.75 193 LEU A CA 1
ATOM 1571 C C . LEU A 1 193 ? 3.343 7.204 -12.495 1.00 97.75 193 LEU A C 1
ATOM 1573 O O . LEU A 1 193 ? 4.092 7.761 -13.303 1.00 97.75 193 LEU A O 1
ATOM 1577 N N . TYR A 1 194 ? 3.485 7.279 -11.182 1.00 97.06 194 TYR A N 1
ATOM 1578 C CA . TYR A 1 194 ? 4.549 7.996 -10.514 1.00 97.06 194 TYR A CA 1
ATOM 1579 C C . TYR A 1 194 ? 5.445 7.041 -9.746 1.00 97.06 194 TYR A C 1
ATOM 1581 O O . TYR A 1 194 ? 4.972 6.063 -9.164 1.00 97.06 194 TYR A O 1
ATOM 1589 N N . SER A 1 195 ? 6.732 7.369 -9.707 1.00 95.50 195 SER A N 1
ATOM 1590 C CA . SER A 1 195 ? 7.731 6.611 -8.968 1.00 95.50 195 SER A CA 1
ATOM 1591 C C . SER A 1 195 ? 8.539 7.536 -8.092 1.00 95.50 195 SER A C 1
ATOM 1593 O O . SER A 1 195 ? 8.899 8.656 -8.471 1.00 95.50 195 SER A O 1
ATOM 1595 N N . LEU A 1 196 ? 8.846 7.014 -6.917 1.00 93.44 196 LEU A N 1
ATOM 1596 C CA . LEU A 1 196 ? 9.783 7.599 -5.995 1.00 93.44 196 LEU A CA 1
ATOM 1597 C C . LEU A 1 196 ? 11.034 6.733 -5.957 1.00 93.44 196 LEU A C 1
ATOM 1599 O O . LEU A 1 196 ? 10.969 5.538 -5.681 1.00 93.44 196 LEU A O 1
ATOM 1603 N N . GLU A 1 197 ? 12.171 7.347 -6.241 1.00 92.19 197 GLU A N 1
ATOM 1604 C CA . GLU A 1 197 ? 13.455 6.674 -6.364 1.00 92.19 197 GLU A CA 1
ATOM 1605 C C . GLU A 1 197 ? 14.460 7.158 -5.315 1.00 92.19 197 GLU A C 1
ATOM 1607 O O . GLU A 1 197 ? 14.200 8.071 -4.522 1.00 92.19 197 GLU A O 1
ATOM 1612 N N . GLU A 1 198 ? 15.621 6.505 -5.288 1.00 86.06 198 GLU A N 1
ATOM 1613 C CA . GLU A 1 198 ? 16.699 6.801 -4.349 1.00 86.06 198 GLU A CA 1
ATOM 1614 C C . GLU A 1 198 ? 17.023 8.306 -4.299 1.00 86.06 198 GLU A C 1
ATOM 1616 O O . GLU A 1 198 ? 17.010 9.018 -5.309 1.00 86.06 198 GLU A O 1
ATOM 1621 N N . LYS A 1 199 ? 17.342 8.794 -3.094 1.00 83.38 199 LYS A N 1
ATOM 1622 C CA . LYS A 1 199 ? 17.603 10.217 -2.806 1.00 83.38 199 LYS A CA 1
ATOM 1623 C C . LYS A 1 199 ? 16.387 11.120 -3.056 1.00 83.38 199 LYS A C 1
ATOM 1625 O O . LYS A 1 199 ? 16.561 12.315 -3.249 1.00 83.38 199 LYS A O 1
ATOM 1630 N N . GLY A 1 200 ? 15.184 10.540 -3.015 1.00 83.94 200 GLY A N 1
ATOM 1631 C CA . GLY A 1 200 ? 13.900 11.238 -3.090 1.00 83.94 200 GLY A CA 1
ATOM 1632 C C . GLY A 1 200 ? 13.560 11.790 -4.470 1.00 83.94 200 GLY A C 1
ATOM 1633 O O . GLY A 1 200 ? 12.713 12.670 -4.591 1.00 83.94 200 GLY A O 1
ATOM 1634 N N . LYS A 1 201 ? 14.198 11.276 -5.523 1.00 90.06 201 LYS A N 1
ATOM 1635 C CA . LYS A 1 201 ? 13.871 11.672 -6.891 1.00 90.06 201 LYS A CA 1
ATOM 1636 C C . LYS A 1 201 ? 12.468 11.200 -7.246 1.00 90.06 201 LYS A C 1
ATOM 1638 O O . LYS A 1 201 ? 12.122 10.044 -7.022 1.00 90.06 201 LYS A O 1
ATOM 1643 N N . PHE A 1 202 ? 11.678 12.097 -7.812 1.00 91.94 202 PHE A N 1
ATOM 1644 C CA . PHE A 1 202 ? 10.267 11.870 -8.090 1.00 91.94 202 PHE A CA 1
ATOM 1645 C C . PHE A 1 202 ? 10.005 12.039 -9.584 1.00 91.94 202 PHE A C 1
ATOM 1647 O O . PHE A 1 202 ? 10.404 13.045 -10.176 1.00 91.94 202 PHE A O 1
ATOM 1654 N N . TYR A 1 203 ? 9.359 11.048 -10.194 1.00 94.38 203 TYR A N 1
ATOM 1655 C CA . TYR A 1 203 ? 9.191 10.966 -11.643 1.00 94.38 203 TYR A CA 1
ATOM 1656 C C . TYR A 1 203 ? 7.742 10.693 -12.032 1.00 94.38 203 TYR A C 1
ATOM 1658 O O . TYR A 1 203 ? 7.057 9.914 -11.368 1.00 94.38 203 TYR A O 1
ATOM 1666 N N . LYS A 1 204 ? 7.322 11.216 -13.192 1.00 96.56 204 LYS A N 1
ATOM 1667 C CA . LYS A 1 204 ? 6.327 10.516 -14.016 1.00 96.56 204 LYS A CA 1
ATOM 1668 C C . LYS A 1 204 ? 7.040 9.333 -14.661 1.00 96.56 204 LYS A C 1
ATOM 1670 O O . LYS A 1 204 ? 7.903 9.506 -15.521 1.00 96.56 204 LYS A O 1
ATOM 1675 N N . THR A 1 205 ? 6.728 8.128 -14.207 1.00 96.44 205 THR A N 1
ATOM 1676 C CA . THR A 1 205 ? 7.591 6.958 -14.396 1.00 96.44 205 THR A CA 1
ATOM 1677 C C . THR A 1 205 ? 7.751 6.574 -15.857 1.00 96.44 205 THR A C 1
ATOM 1679 O O . THR A 1 205 ? 8.871 6.337 -16.294 1.00 96.44 205 THR A O 1
ATOM 1682 N N . LEU A 1 206 ? 6.659 6.549 -16.624 1.00 96.69 206 LEU A N 1
ATOM 1683 C CA . LEU A 1 206 ? 6.687 6.062 -18.007 1.00 96.69 206 LEU A CA 1
ATOM 1684 C C . LEU A 1 206 ? 7.351 7.051 -18.977 1.00 96.69 206 LEU A C 1
ATOM 1686 O O . LEU A 1 206 ? 8.008 6.632 -19.921 1.00 96.69 206 LEU A O 1
ATOM 1690 N N . SER A 1 207 ? 7.221 8.361 -18.742 1.00 96.81 207 SER A N 1
ATOM 1691 C CA . SER A 1 207 ? 7.873 9.388 -19.571 1.00 96.81 207 SER A CA 1
ATOM 1692 C C . SER A 1 207 ? 9.283 9.745 -19.099 1.00 96.81 207 SER A C 1
ATOM 1694 O O . SER A 1 207 ? 9.993 10.466 -19.799 1.00 96.81 207 SER A O 1
ATOM 1696 N N . ARG A 1 208 ? 9.677 9.290 -17.901 1.00 95.38 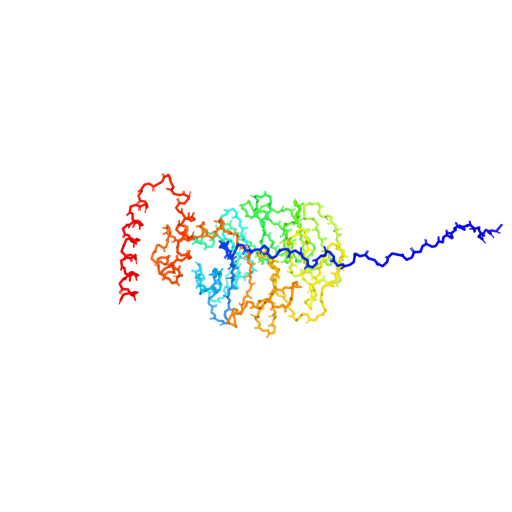208 ARG A N 1
ATOM 1697 C CA . ARG A 1 208 ? 10.923 9.680 -17.218 1.00 95.38 208 ARG A CA 1
ATOM 1698 C C . ARG A 1 208 ? 11.094 11.181 -17.035 1.00 95.38 208 ARG A C 1
ATOM 1700 O O . ARG A 1 208 ? 12.208 11.672 -16.864 1.00 95.38 208 ARG A O 1
ATOM 1707 N N . GLU A 1 209 ? 9.977 11.895 -16.985 1.00 95.50 209 GLU A N 1
ATOM 1708 C CA . GLU A 1 209 ? 9.940 13.298 -16.599 1.00 95.50 209 GLU A CA 1
ATOM 1709 C C . GLU A 1 209 ? 10.191 13.408 -15.091 1.00 95.50 209 GLU A C 1
ATOM 1711 O O . GLU A 1 209 ? 9.381 12.960 -14.277 1.00 95.50 209 GLU A O 1
ATOM 1716 N N . GLU A 1 210 ? 11.338 13.976 -14.724 1.00 93.12 210 GLU A N 1
ATOM 1717 C CA . GLU A 1 210 ? 11.689 14.271 -13.336 1.00 93.12 210 GLU A CA 1
ATOM 1718 C C . GLU A 1 210 ? 10.926 15.507 -12.864 1.00 93.12 210 GLU A C 1
ATOM 1720 O O . GLU A 1 210 ? 11.054 16.582 -13.448 1.00 93.12 210 GLU A O 1
ATOM 1725 N N . LEU A 1 211 ? 10.151 15.357 -11.796 1.00 90.25 211 LEU A N 1
ATOM 1726 C CA . LEU A 1 211 ? 9.320 16.428 -11.250 1.00 90.25 211 LEU A CA 1
ATOM 1727 C C . LEU A 1 211 ? 10.014 17.193 -10.124 1.00 90.25 211 LEU A C 1
ATOM 1729 O O . LEU A 1 211 ? 9.619 18.311 -9.800 1.00 90.25 211 LEU A O 1
ATOM 1733 N N . SER A 1 212 ? 11.068 16.630 -9.528 1.00 81.75 212 SER A N 1
ATOM 1734 C CA . SER A 1 212 ? 11.797 17.310 -8.461 1.00 81.75 212 SER A CA 1
ATOM 1735 C C . SER A 1 212 ? 13.205 16.766 -8.231 1.00 81.75 212 SER A C 1
ATOM 1737 O O . SER A 1 212 ? 13.402 15.551 -8.276 1.00 81.75 212 SER A O 1
ATOM 1739 N N . LYS A 1 213 ? 14.141 17.660 -7.881 1.00 64.06 213 LYS A N 1
ATOM 1740 C CA . LYS A 1 213 ? 15.565 17.334 -7.682 1.00 64.06 213 LYS A CA 1
ATOM 1741 C C . LYS A 1 213 ? 16.022 17.171 -6.232 1.00 64.06 213 LYS A C 1
ATOM 1743 O O . LYS A 1 213 ? 17.015 16.489 -6.012 1.00 64.06 213 LYS A O 1
ATOM 1748 N N . ASP A 1 214 ? 15.296 17.722 -5.258 1.00 65.62 214 ASP A N 1
ATOM 1749 C CA . ASP A 1 214 ? 15.855 17.946 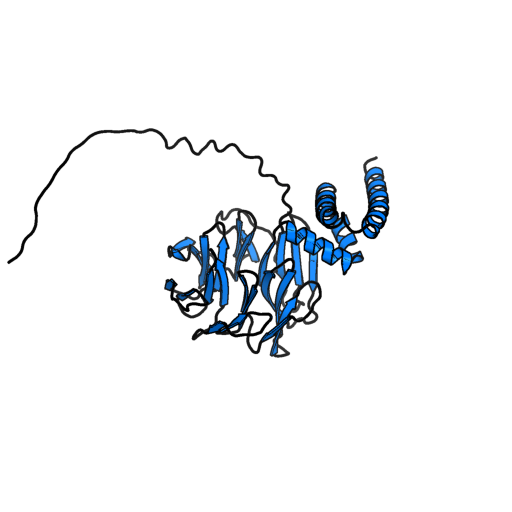-3.912 1.00 65.62 214 ASP A CA 1
ATOM 1750 C C . ASP A 1 214 ? 14.947 17.509 -2.756 1.00 65.62 214 ASP A C 1
ATOM 1752 O O . ASP A 1 214 ? 15.015 18.047 -1.649 1.00 65.62 214 ASP A O 1
ATOM 1756 N N . TRP A 1 215 ? 14.090 16.516 -2.978 1.00 66.88 215 TRP A N 1
ATOM 1757 C CA . TRP A 1 215 ? 13.319 15.958 -1.874 1.00 66.88 215 TRP A CA 1
ATOM 1758 C C . TRP A 1 215 ? 14.198 15.020 -1.072 1.00 66.88 215 TRP A C 1
ATOM 1760 O O . TRP A 1 215 ? 14.755 14.051 -1.579 1.00 66.88 215 TRP A O 1
ATOM 1770 N N . HIS A 1 216 ? 14.346 15.305 0.211 1.00 64.25 216 HIS A N 1
ATOM 1771 C CA . HIS A 1 216 ? 15.108 14.434 1.081 1.00 64.25 216 HIS A CA 1
ATOM 1772 C C . HIS A 1 216 ? 14.247 13.227 1.469 1.00 64.25 216 HIS A C 1
ATOM 1774 O O . HIS A 1 216 ? 13.314 13.362 2.249 1.00 64.25 216 HIS A O 1
ATOM 1780 N N . TRP A 1 217 ? 14.602 12.055 0.929 1.00 63.34 217 TRP A N 1
ATOM 1781 C CA . TRP A 1 217 ? 14.115 10.728 1.339 1.00 63.34 217 TRP A CA 1
ATOM 1782 C C . TRP A 1 217 ? 12.597 10.647 1.560 1.00 63.34 217 TRP A C 1
ATOM 1784 O O . TRP A 1 217 ? 12.141 10.456 2.681 1.00 63.34 217 TRP A O 1
ATOM 1794 N N . ASN A 1 218 ? 11.785 10.734 0.507 1.00 59.62 218 ASN A N 1
ATOM 1795 C CA . ASN A 1 218 ? 10.398 10.320 0.699 1.00 59.62 218 ASN A CA 1
ATOM 1796 C C . ASN A 1 218 ? 10.354 8.800 0.968 1.00 59.62 218 ASN A C 1
ATOM 1798 O O . ASN A 1 218 ? 11.172 8.049 0.434 1.00 59.62 218 ASN A O 1
ATOM 1802 N N . GLU A 1 219 ? 9.450 8.349 1.835 1.00 75.44 219 GLU A N 1
ATOM 1803 C CA . GLU A 1 219 ? 9.340 6.921 2.191 1.00 75.44 219 GLU A CA 1
ATOM 1804 C C . GLU A 1 219 ? 8.207 6.210 1.449 1.00 75.44 219 GLU A C 1
ATOM 1806 O O . GLU A 1 219 ? 8.260 4.996 1.294 1.00 75.44 219 GLU A O 1
ATOM 1811 N N . PHE A 1 220 ? 7.192 6.953 1.010 1.00 84.12 220 PHE A N 1
ATOM 1812 C CA . PHE A 1 220 ? 6.034 6.403 0.317 1.00 84.12 220 PHE A CA 1
ATOM 1813 C C . PHE A 1 220 ? 5.325 7.473 -0.523 1.00 84.12 220 PHE A C 1
ATOM 1815 O O . PHE A 1 220 ? 5.501 8.676 -0.300 1.00 84.12 220 PHE A O 1
ATOM 1822 N N . LEU A 1 221 ? 4.493 7.014 -1.452 1.00 89.06 221 LEU A N 1
ATOM 1823 C CA . LEU A 1 221 ? 3.559 7.754 -2.278 1.00 89.06 221 LEU A CA 1
ATOM 1824 C C . LEU A 1 221 ? 2.153 7.182 -2.076 1.00 89.06 221 LEU A C 1
ATOM 1826 O O . LEU A 1 221 ? 1.943 5.973 -2.106 1.00 89.06 221 LEU A O 1
ATOM 1830 N N . CYS A 1 222 ? 1.149 8.043 -1.941 1.00 89.56 222 CYS A N 1
ATOM 1831 C CA . CYS A 1 222 ? -0.236 7.602 -2.052 1.00 89.56 222 CYS A CA 1
ATOM 1832 C C . CYS A 1 222 ? -1.110 8.646 -2.741 1.00 89.56 222 CYS A C 1
ATOM 1834 O O . CYS A 1 222 ? -1.042 9.836 -2.446 1.00 89.56 222 CYS A O 1
ATOM 1836 N N . SER A 1 223 ? -1.979 8.191 -3.633 1.00 87.25 223 SER A N 1
ATOM 1837 C CA . SER A 1 223 ? -2.986 9.023 -4.279 1.00 87.25 223 SER A CA 1
ATOM 1838 C C . SER A 1 223 ? -4.192 9.154 -3.361 1.00 87.25 223 SER A C 1
ATOM 1840 O O . SER A 1 223 ? -4.714 8.142 -2.884 1.00 87.25 223 SER A O 1
ATOM 1842 N N . TRP A 1 224 ? -4.660 10.380 -3.136 1.00 82.50 224 TRP A N 1
ATOM 1843 C CA . TRP A 1 224 ? -5.882 10.626 -2.379 1.00 82.50 224 TRP A CA 1
ATOM 1844 C C . TRP A 1 224 ? -6.535 11.953 -2.782 1.00 82.50 224 TRP A C 1
ATOM 1846 O O . TRP A 1 224 ? -5.926 13.016 -2.650 1.00 82.50 224 TRP A O 1
ATOM 1856 N N . GLY A 1 225 ? -7.792 11.874 -3.235 1.00 82.19 225 GLY A N 1
ATOM 1857 C CA . GLY A 1 225 ? -8.496 13.007 -3.834 1.00 82.19 225 GLY A CA 1
ATOM 1858 C C . GLY A 1 225 ? -7.773 13.493 -5.089 1.00 82.19 225 GLY A C 1
ATOM 1859 O O . GLY A 1 225 ? -7.277 12.680 -5.868 1.00 82.19 225 GLY A O 1
ATOM 1860 N N . ASP A 1 226 ? -7.660 14.812 -5.228 1.00 84.38 226 ASP A N 1
ATOM 1861 C CA . ASP A 1 226 ? -6.928 15.461 -6.323 1.00 84.38 226 ASP A CA 1
ATOM 1862 C C . ASP A 1 226 ? -5.409 15.512 -6.114 1.00 84.38 226 ASP A C 1
ATOM 1864 O O . ASP A 1 226 ? -4.689 16.055 -6.948 1.00 84.38 226 ASP A O 1
ATOM 1868 N N . ASN A 1 227 ? -4.927 14.959 -5.002 1.00 85.38 227 ASN A N 1
ATOM 1869 C CA . ASN A 1 227 ? -3.565 15.163 -4.546 1.00 85.38 227 ASN A CA 1
ATOM 1870 C C . ASN A 1 227 ? -2.783 13.849 -4.564 1.00 85.38 227 ASN A C 1
ATOM 1872 O O . ASN A 1 227 ? -3.312 12.754 -4.318 1.00 85.38 227 ASN A O 1
ATOM 1876 N N . LEU A 1 228 ? -1.477 13.978 -4.773 1.00 88.19 228 LEU A N 1
ATOM 1877 C CA . LEU A 1 228 ? -0.530 12.883 -4.648 1.00 88.19 228 LEU A CA 1
ATOM 1878 C C . LEU A 1 228 ? 0.350 13.144 -3.439 1.00 88.19 228 LEU A C 1
ATOM 1880 O O . LEU A 1 228 ? 1.168 14.055 -3.433 1.00 88.19 228 LEU A O 1
ATOM 1884 N N . TRP A 1 229 ? 0.192 12.337 -2.405 1.00 87.25 229 TRP A N 1
ATOM 1885 C CA . TRP A 1 229 ? 0.846 12.570 -1.132 1.00 87.25 229 TRP A CA 1
ATOM 1886 C C . TRP A 1 229 ? 2.157 11.815 -1.035 1.00 87.25 229 TRP A C 1
ATOM 1888 O O . TRP A 1 229 ? 2.231 10.643 -1.397 1.00 87.25 229 TRP A O 1
ATOM 1898 N N . GLY A 1 230 ? 3.160 12.470 -0.468 1.00 86.62 230 GLY A N 1
ATOM 1899 C CA . GLY A 1 230 ? 4.399 11.856 -0.013 1.00 86.62 230 GLY A CA 1
ATOM 1900 C C . GLY A 1 230 ? 4.714 12.272 1.419 1.00 86.62 230 GLY A C 1
ATOM 1901 O O . GLY A 1 230 ? 4.034 13.122 1.999 1.00 86.62 230 GLY A O 1
ATOM 1902 N N . LYS A 1 231 ? 5.745 11.676 2.013 1.00 83.06 231 LYS A N 1
ATOM 1903 C CA . LYS A 1 231 ? 6.268 12.092 3.321 1.00 83.06 231 LYS A CA 1
ATOM 1904 C C . LYS A 1 231 ? 7.695 12.585 3.182 1.00 83.06 231 LYS A C 1
ATOM 1906 O O . LYS A 1 231 ? 8.563 11.775 2.901 1.00 83.06 231 LYS A O 1
ATOM 1911 N N . ASP A 1 232 ? 7.939 13.840 3.535 1.00 76.88 232 ASP A N 1
ATOM 1912 C CA . ASP A 1 232 ? 9.289 14.392 3.670 1.00 76.88 232 ASP A CA 1
ATOM 1913 C C . ASP A 1 232 ? 9.975 13.860 4.943 1.00 76.88 232 ASP A C 1
ATOM 1915 O O . ASP A 1 232 ? 9.462 14.010 6.062 1.00 76.88 232 ASP A O 1
ATOM 1919 N N . TYR A 1 233 ? 11.165 13.270 4.788 1.00 69.12 233 TYR A N 1
ATOM 1920 C CA . TYR A 1 233 ? 11.956 12.721 5.891 1.00 69.12 233 TYR A CA 1
ATOM 1921 C C . TYR A 1 233 ? 12.374 13.768 6.919 1.00 69.12 233 TYR A C 1
ATOM 1923 O O . TYR A 1 233 ? 12.391 13.480 8.117 1.00 69.12 233 TYR A O 1
ATOM 1931 N N . ARG A 1 234 ? 12.734 14.984 6.480 1.00 64.81 234 ARG A N 1
ATOM 1932 C CA . ARG A 1 234 ? 13.332 15.992 7.374 1.00 64.81 234 ARG A CA 1
ATOM 1933 C C . ARG A 1 234 ? 12.313 16.598 8.329 1.00 64.81 234 ARG A C 1
ATOM 1935 O O . ARG A 1 234 ? 12.673 16.941 9.453 1.00 64.81 234 ARG A O 1
ATOM 1942 N N . GLY A 1 235 ? 11.059 16.713 7.900 1.00 64.38 235 GLY A N 1
ATOM 1943 C CA . GLY A 1 235 ? 9.979 17.256 8.722 1.00 64.38 235 GLY A CA 1
ATOM 1944 C C . GLY A 1 235 ? 9.036 16.213 9.318 1.00 64.38 235 GLY A C 1
ATOM 1945 O O . GLY A 1 235 ? 8.240 16.561 10.185 1.00 64.38 235 GLY A O 1
ATOM 1946 N N . GLY A 1 236 ? 9.054 14.966 8.827 1.00 70.31 236 GLY A N 1
ATOM 1947 C CA . GLY A 1 236 ? 7.955 14.022 9.066 1.00 70.31 236 GLY A CA 1
ATOM 1948 C C . GLY A 1 236 ? 6.612 14.552 8.548 1.00 70.31 236 GLY A C 1
ATOM 1949 O O . GLY A 1 236 ? 5.556 14.163 9.047 1.00 70.31 236 GLY A O 1
ATOM 1950 N N . LYS A 1 237 ? 6.663 15.487 7.594 1.00 77.38 237 LYS A N 1
ATOM 1951 C CA . LYS A 1 237 ? 5.511 16.193 7.042 1.00 77.38 237 LYS A CA 1
ATOM 1952 C C . LYS A 1 237 ? 4.960 15.400 5.873 1.00 77.38 237 LYS A C 1
ATOM 1954 O O . LYS A 1 237 ? 5.727 14.937 5.033 1.00 77.38 237 LYS A O 1
ATOM 1959 N N . VAL A 1 238 ? 3.640 15.279 5.816 1.00 80.69 238 VAL A N 1
ATOM 1960 C CA . VAL A 1 238 ? 2.962 14.774 4.626 1.00 80.69 238 VAL A CA 1
ATOM 1961 C C . VAL A 1 238 ? 2.682 15.956 3.719 1.00 80.69 238 VAL A C 1
ATOM 1963 O O . VAL A 1 238 ? 2.201 16.991 4.174 1.00 80.69 238 VAL A O 1
ATOM 1966 N N . VAL A 1 239 ? 3.020 15.808 2.452 1.00 82.69 239 VAL A N 1
ATOM 1967 C CA . VAL A 1 239 ? 3.051 16.880 1.459 1.00 82.69 239 VAL A CA 1
ATOM 1968 C C . VAL A 1 239 ? 2.335 16.441 0.197 1.00 82.69 239 VAL A C 1
ATOM 1970 O O . VAL A 1 239 ? 2.409 15.274 -0.180 1.00 82.69 239 VAL A O 1
ATOM 1973 N N . ASP A 1 240 ? 1.667 17.372 -0.463 1.00 86.62 240 ASP A N 1
ATOM 1974 C CA . ASP A 1 240 ? 1.265 17.175 -1.848 1.00 86.62 240 ASP A CA 1
ATOM 1975 C C . ASP A 1 240 ? 2.482 17.350 -2.769 1.00 86.62 240 ASP A C 1
ATOM 1977 O O . ASP A 1 240 ? 3.099 18.417 -2.817 1.00 86.62 240 ASP A O 1
ATOM 1981 N N . MET A 1 241 ? 2.823 16.274 -3.470 1.00 86.00 241 MET A N 1
ATOM 1982 C CA . MET A 1 241 ? 3.980 16.131 -4.347 1.00 86.00 241 MET A CA 1
ATOM 1983 C C . MET A 1 241 ? 3.816 16.851 -5.688 1.00 86.00 241 MET A C 1
ATOM 1985 O O . MET A 1 241 ? 4.813 17.044 -6.383 1.00 86.00 241 MET A O 1
ATOM 1989 N N . LEU A 1 242 ? 2.589 17.206 -6.089 1.00 86.31 242 LEU A N 1
ATOM 1990 C CA . LEU A 1 242 ? 2.345 17.911 -7.353 1.00 86.31 242 LEU A CA 1
ATOM 1991 C C . LEU A 1 242 ? 2.372 19.428 -7.169 1.00 86.31 242 LEU A C 1
ATOM 1993 O O . LEU A 1 242 ? 2.947 20.137 -7.995 1.00 86.31 242 LEU A O 1
ATOM 1997 N N . ASP A 1 243 ? 1.800 19.915 -6.068 1.00 80.81 243 ASP A N 1
ATOM 1998 C CA . ASP A 1 243 ? 1.610 21.349 -5.845 1.00 80.81 243 ASP A CA 1
ATOM 1999 C C . ASP A 1 243 ? 2.616 21.978 -4.868 1.00 80.81 243 ASP A C 1
ATOM 2001 O O . ASP A 1 243 ? 2.674 23.207 -4.776 1.00 80.81 243 ASP A O 1
ATOM 2005 N N . ASN A 1 244 ? 3.391 21.188 -4.112 1.00 70.50 244 ASN A N 1
ATOM 2006 C CA . ASN A 1 244 ? 4.331 21.626 -3.057 1.00 70.50 244 ASN A CA 1
ATOM 2007 C C . ASN A 1 244 ? 3.735 22.569 -1.994 1.00 70.50 244 ASN A C 1
ATOM 2009 O O . ASN A 1 244 ? 4.469 23.184 -1.218 1.00 70.50 244 ASN A O 1
ATOM 2013 N N . LYS A 1 245 ? 2.411 22.735 -1.965 1.00 65.25 245 LYS A N 1
ATOM 2014 C CA . LYS A 1 245 ? 1.727 23.782 -1.193 1.00 65.25 245 LYS A CA 1
ATOM 2015 C C . LYS A 1 245 ? 0.958 23.240 -0.002 1.00 65.25 245 LYS A C 1
ATOM 2017 O O . LYS A 1 245 ? 0.809 23.957 0.986 1.00 65.25 245 LYS A O 1
ATOM 2022 N N . GLN A 1 246 ? 0.467 22.003 -0.075 1.00 62.25 246 GLN A N 1
ATOM 2023 C CA . GLN A 1 246 ? -0.367 21.448 0.981 1.00 62.25 246 GLN A CA 1
ATOM 2024 C C . GLN A 1 246 ? 0.449 20.525 1.877 1.00 62.25 246 GLN A C 1
ATOM 2026 O O . GLN A 1 246 ? 0.878 19.450 1.469 1.00 62.25 246 GLN A O 1
ATOM 2031 N N . VAL A 1 247 ? 0.653 20.964 3.117 1.00 62.03 247 VAL A N 1
ATOM 2032 C CA . VAL A 1 247 ? 1.225 20.137 4.175 1.00 62.03 247 VAL A CA 1
ATOM 2033 C C . VAL A 1 247 ? 0.077 19.621 5.030 1.00 62.03 247 VAL A C 1
ATOM 2035 O O . VAL A 1 247 ? -0.564 20.388 5.749 1.00 62.03 247 VAL A O 1
ATOM 2038 N N . LEU A 1 248 ? -0.171 18.316 4.981 1.00 65.94 248 LEU A N 1
ATOM 2039 C CA . LEU A 1 248 ? -0.899 17.645 6.047 1.00 65.94 248 LEU A CA 1
ATOM 2040 C C . LEU A 1 248 ? 0.045 17.580 7.247 1.00 65.94 248 LEU A C 1
ATOM 2042 O O . LEU A 1 248 ? 0.940 16.734 7.332 1.00 65.94 248 LEU A O 1
ATOM 2046 N N . GLU A 1 249 ? -0.126 18.518 8.176 1.00 63.94 249 GLU A N 1
ATOM 2047 C CA . GLU A 1 249 ? 0.651 18.533 9.409 1.00 63.94 249 GLU A CA 1
ATOM 2048 C C . GLU A 1 249 ? 0.134 17.448 10.356 1.00 63.94 249 GLU A C 1
ATOM 2050 O O . GLU A 1 249 ? -0.654 17.669 11.275 1.00 63.94 249 GLU A O 1
ATOM 2055 N N . ILE A 1 250 ? 0.593 16.221 10.132 1.00 64.75 250 ILE A N 1
ATOM 2056 C CA . ILE A 1 250 ? 0.333 15.099 11.029 1.00 64.75 250 ILE A CA 1
ATOM 2057 C C . ILE A 1 250 ? 1.376 15.145 12.162 1.00 64.75 250 ILE A C 1
ATOM 2059 O O . ILE A 1 250 ? 2.259 14.300 12.260 1.00 64.75 250 ILE A O 1
ATOM 2063 N N . ASN A 1 251 ? 1.285 16.178 13.011 1.00 61.06 251 ASN A N 1
ATOM 2064 C CA . ASN A 1 251 ? 1.951 16.367 14.314 1.00 61.06 251 ASN A CA 1
ATOM 2065 C C . ASN A 1 251 ? 3.219 15.520 14.585 1.00 61.06 251 ASN A C 1
ATOM 2067 O O . ASN A 1 251 ? 3.192 14.641 15.455 1.00 61.06 251 ASN A O 1
ATOM 2071 N N . ASN A 1 252 ? 4.330 15.780 13.879 1.00 55.59 252 ASN A N 1
ATOM 2072 C CA . ASN A 1 252 ? 5.637 15.117 14.069 1.00 55.59 252 ASN A CA 1
ATOM 2073 C C . ASN A 1 252 ? 5.557 13.585 14.200 1.00 55.59 252 ASN A C 1
ATOM 2075 O O . ASN A 1 252 ? 6.313 12.950 14.948 1.00 55.59 252 ASN A O 1
ATOM 2079 N N . LYS A 1 253 ? 4.588 12.968 13.524 1.00 66.00 253 LYS A N 1
ATOM 2080 C CA . LYS A 1 253 ? 4.408 11.528 13.562 1.00 66.00 253 LYS A CA 1
ATOM 2081 C C . LYS A 1 253 ? 5.311 10.897 12.506 1.00 66.00 253 LYS A C 1
ATOM 2083 O O . LYS A 1 253 ? 5.207 11.210 11.330 1.00 66.00 253 LYS A O 1
ATOM 2088 N N . HIS A 1 254 ? 6.162 9.953 12.908 1.00 73.06 254 HIS A N 1
ATOM 2089 C CA . HIS A 1 254 ? 6.824 9.028 11.987 1.00 73.06 254 HIS A CA 1
ATOM 2090 C C . HIS A 1 254 ? 5.774 8.121 11.337 1.00 73.06 254 HIS A C 1
ATOM 2092 O O . HIS A 1 254 ? 5.464 7.034 11.841 1.00 73.06 254 HIS A O 1
ATOM 2098 N N . ILE A 1 255 ? 5.163 8.622 10.271 1.00 78.06 255 ILE A N 1
ATOM 2099 C CA . ILE A 1 255 ? 4.287 7.837 9.415 1.00 78.06 255 ILE A CA 1
ATOM 2100 C C . ILE A 1 255 ? 5.160 6.878 8.621 1.00 78.06 255 ILE A C 1
ATOM 2102 O O . ILE A 1 255 ? 6.230 7.279 8.178 1.00 78.06 255 ILE A O 1
ATOM 2106 N N . VAL A 1 256 ? 4.741 5.627 8.499 1.00 77.44 256 VAL A N 1
ATOM 2107 C CA . VAL A 1 256 ? 5.545 4.566 7.868 1.00 77.44 256 VAL A CA 1
ATOM 2108 C C . VAL A 1 256 ? 4.860 3.924 6.666 1.00 77.44 256 VAL A C 1
ATOM 2110 O O . VAL A 1 256 ? 5.516 3.241 5.899 1.00 77.44 256 VAL A O 1
ATOM 2113 N N . ALA A 1 257 ? 3.554 4.135 6.507 1.00 78.44 257 ALA A N 1
ATOM 2114 C CA . ALA A 1 257 ? 2.783 3.685 5.356 1.00 78.44 257 ALA A CA 1
ATOM 2115 C C . ALA A 1 257 ? 1.494 4.506 5.269 1.00 78.44 257 ALA A C 1
ATOM 2117 O O . ALA A 1 257 ? 0.970 4.933 6.310 1.00 78.44 257 ALA A O 1
ATOM 2118 N N . MET A 1 258 ? 0.975 4.691 4.054 1.00 84.25 258 MET A N 1
ATOM 2119 C CA . MET A 1 258 ? -0.265 5.417 3.788 1.00 84.25 258 MET A CA 1
ATOM 2120 C C . MET A 1 258 ? -1.046 4.794 2.632 1.00 84.25 258 MET A C 1
ATOM 2122 O O . MET A 1 258 ? -0.456 4.309 1.674 1.00 84.25 258 MET A O 1
ATOM 2126 N N . CYS A 1 259 ? -2.374 4.848 2.702 1.00 84.62 259 CYS A N 1
ATOM 2127 C CA . CYS A 1 259 ? -3.232 4.606 1.549 1.00 84.62 259 CYS A CA 1
ATOM 2128 C C . CYS A 1 259 ? -4.438 5.557 1.561 1.00 84.62 259 CYS A C 1
ATOM 2130 O O . CYS A 1 259 ? -5.017 5.851 2.614 1.00 84.62 259 CYS A O 1
ATOM 2132 N N . GLY A 1 260 ? -4.796 6.060 0.379 1.00 79.00 260 GLY A N 1
ATOM 2133 C CA . GLY A 1 260 ? -6.003 6.855 0.180 1.00 79.00 260 GLY A CA 1
ATOM 2134 C C . GLY A 1 260 ? -7.244 5.973 0.206 1.00 79.00 260 GLY A C 1
ATOM 2135 O O . GLY A 1 260 ? -7.222 4.843 -0.286 1.00 79.00 260 GLY A O 1
ATOM 2136 N N . VAL A 1 261 ? -8.328 6.489 0.785 1.00 78.19 261 VAL A N 1
ATOM 2137 C CA . VAL A 1 261 ? -9.602 5.777 0.861 1.00 78.19 261 VAL A CA 1
ATOM 2138 C C . VAL A 1 261 ? -10.755 6.661 0.389 1.00 78.19 261 VAL A C 1
ATOM 2140 O O . VAL A 1 261 ? -10.859 7.834 0.758 1.00 78.19 261 VAL A O 1
ATOM 2143 N N . GLY A 1 262 ? -11.600 6.093 -0.473 1.00 74.62 262 GLY A N 1
ATOM 2144 C CA . GLY A 1 262 ? -12.780 6.766 -1.016 1.00 74.62 262 GLY A CA 1
ATOM 2145 C C . GLY A 1 262 ? -13.950 6.802 -0.030 1.00 74.62 262 GLY A C 1
ATOM 2146 O O . GLY A 1 262 ? -13.941 6.114 0.992 1.00 74.62 262 GLY A O 1
ATOM 2147 N N . LYS A 1 263 ? -14.982 7.582 -0.368 1.00 71.88 263 LYS A N 1
ATOM 2148 C CA . LYS A 1 263 ? -16.186 7.791 0.453 1.00 71.88 263 LYS A CA 1
ATOM 2149 C C . LYS A 1 263 ? -16.903 6.497 0.832 1.00 71.88 263 LYS A C 1
ATOM 2151 O O . LYS A 1 263 ? -17.269 6.326 1.992 1.00 71.88 263 LYS A O 1
ATOM 2156 N N . GLU A 1 264 ? -17.068 5.588 -0.128 1.00 70.62 264 GLU A N 1
ATOM 2157 C CA . GLU A 1 264 ? -17.698 4.279 0.096 1.00 70.62 264 GLU A CA 1
ATOM 2158 C C . GLU A 1 264 ? -16.988 3.513 1.213 1.00 70.62 264 GLU A C 1
ATOM 2160 O O . GLU A 1 264 ? -17.626 3.071 2.165 1.00 70.62 264 GLU A O 1
ATOM 2165 N N . LEU A 1 265 ? -15.652 3.487 1.184 1.00 72.12 265 LEU A N 1
ATOM 2166 C CA . LEU A 1 265 ? -14.885 2.821 2.226 1.00 72.12 265 LEU A CA 1
ATOM 2167 C C . LEU A 1 265 ? -15.043 3.501 3.583 1.00 72.12 265 LEU A C 1
ATOM 2169 O O . LEU A 1 265 ? -15.038 2.830 4.607 1.00 72.12 265 LEU A O 1
ATOM 2173 N N . ILE A 1 266 ? -15.122 4.827 3.643 1.00 73.56 266 ILE A N 1
ATOM 2174 C CA . ILE A 1 266 ? -15.260 5.476 4.946 1.00 73.56 266 ILE A CA 1
ATOM 2175 C C . ILE A 1 266 ? -16.573 5.054 5.609 1.00 73.56 266 ILE A C 1
ATOM 2177 O O . ILE A 1 266 ? -16.569 4.752 6.803 1.00 73.56 266 ILE A O 1
ATOM 2181 N N . ASN A 1 267 ? -17.653 4.944 4.833 1.00 74.69 267 ASN A N 1
ATOM 2182 C CA . ASN A 1 267 ? -18.911 4.386 5.321 1.00 74.69 267 ASN A CA 1
ATOM 2183 C C . ASN A 1 267 ? -18.732 2.930 5.769 1.00 74.69 267 ASN A C 1
ATOM 2185 O O . ASN A 1 267 ? -19.121 2.611 6.889 1.00 74.69 267 ASN A O 1
ATOM 2189 N N . ASP A 1 268 ? -18.054 2.090 4.982 1.00 74.69 268 ASP A N 1
ATOM 2190 C CA . ASP A 1 268 ? -17.768 0.698 5.358 1.00 74.69 268 ASP A CA 1
ATOM 2191 C C . ASP A 1 268 ? -16.925 0.602 6.639 1.00 74.69 268 ASP A C 1
ATOM 2193 O O . ASP A 1 268 ? -17.180 -0.242 7.498 1.00 74.69 268 ASP A O 1
ATOM 2197 N N . ILE A 1 269 ? -15.923 1.470 6.816 1.00 76.00 269 ILE A N 1
ATOM 2198 C CA . ILE A 1 269 ? -15.097 1.530 8.028 1.00 76.00 269 ILE A CA 1
ATOM 2199 C C . ILE A 1 269 ? -15.962 1.938 9.212 1.00 76.00 269 ILE A C 1
ATOM 2201 O O . ILE A 1 269 ? -15.860 1.325 10.274 1.00 76.00 269 ILE A O 1
ATOM 2205 N N . TYR A 1 270 ? -16.789 2.972 9.058 1.00 78.00 270 TYR A N 1
ATOM 2206 C CA . TYR A 1 270 ? -17.684 3.430 10.111 1.00 78.00 270 TYR A CA 1
ATOM 2207 C C . TYR A 1 270 ? -18.695 2.356 10.496 1.00 78.00 270 TYR A C 1
ATOM 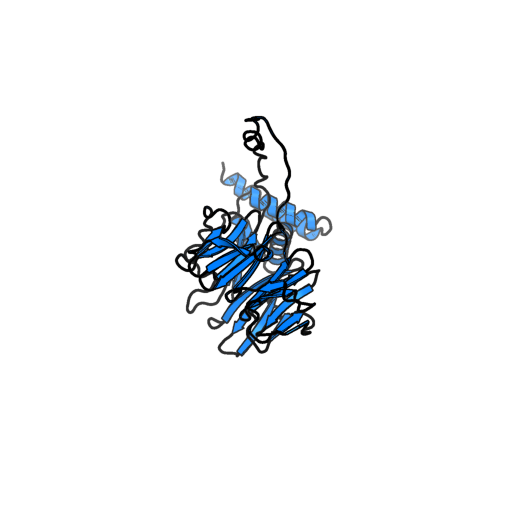2209 O O . TYR A 1 270 ? -18.847 2.097 11.688 1.00 78.00 270 TYR A O 1
ATOM 2217 N N . TYR A 1 271 ? -19.295 1.683 9.517 1.00 77.44 271 TYR A N 1
ATOM 2218 C CA . TYR A 1 271 ? -20.208 0.566 9.720 1.00 77.44 271 TYR A CA 1
ATOM 2219 C C . TYR A 1 271 ? -19.517 -0.597 10.441 1.00 77.44 271 TYR A C 1
ATOM 2221 O O . TYR A 1 271 ? -19.933 -0.992 11.526 1.00 77.44 271 TYR A O 1
ATOM 2229 N N . ASN A 1 272 ? -18.371 -1.065 9.937 1.00 74.12 272 ASN A N 1
ATOM 2230 C CA . ASN A 1 272 ? -17.605 -2.134 10.585 1.00 74.12 272 ASN A CA 1
ATOM 2231 C C . ASN A 1 272 ? -17.152 -1.748 12.002 1.00 74.12 272 ASN A C 1
ATOM 2233 O O . ASN A 1 272 ? -17.081 -2.596 12.893 1.00 74.12 272 ASN A O 1
ATOM 2237 N N . LEU A 1 273 ? -16.806 -0.480 12.240 1.00 76.50 273 LEU A N 1
ATOM 2238 C CA . LEU A 1 273 ? -16.473 0.012 13.576 1.00 76.50 273 LEU A CA 1
ATOM 2239 C C . LEU A 1 273 ? -17.694 0.081 14.486 1.00 76.50 273 LEU A C 1
ATOM 2241 O O . LEU A 1 273 ? -17.551 -0.200 15.674 1.00 76.50 273 LEU A O 1
ATOM 2245 N N . TYR A 1 274 ? -18.857 0.457 13.962 1.00 78.25 274 TYR A N 1
ATOM 2246 C CA . TYR A 1 274 ? -20.114 0.443 14.695 1.00 78.25 274 TYR A CA 1
ATOM 2247 C C . TYR A 1 274 ? -20.483 -0.987 15.094 1.00 78.25 274 TYR A C 1
ATOM 2249 O O . TYR A 1 274 ? -20.617 -1.252 16.287 1.00 78.25 274 TYR A O 1
ATOM 2257 N N . GLU A 1 275 ? -20.518 -1.920 14.140 1.00 76.31 275 GLU A N 1
ATOM 2258 C CA . GLU A 1 275 ? -20.854 -3.322 14.397 1.00 76.31 275 GLU A CA 1
ATOM 2259 C C . GLU A 1 275 ? -19.879 -3.981 15.379 1.00 76.31 275 GLU A C 1
ATOM 2261 O O . GLU A 1 275 ? -20.277 -4.644 16.336 1.00 76.31 275 GLU A O 1
ATOM 2266 N N . ARG A 1 276 ? -18.569 -3.793 15.171 1.00 75.94 276 ARG A N 1
ATOM 2267 C CA . ARG A 1 276 ? -17.545 -4.540 15.921 1.00 75.94 276 ARG A CA 1
ATOM 2268 C C . ARG A 1 276 ? -17.088 -3.833 17.195 1.00 75.94 276 ARG A C 1
ATOM 2270 O O . ARG A 1 276 ? -16.595 -4.482 18.118 1.00 75.94 276 ARG A O 1
ATOM 2277 N N . LYS A 1 277 ? -17.153 -2.498 17.244 1.00 78.19 277 LYS A N 1
ATOM 2278 C CA . LYS A 1 277 ? -16.625 -1.663 18.343 1.00 78.19 277 LYS A CA 1
ATOM 2279 C C . LYS A 1 277 ? -17.545 -0.461 18.643 1.00 78.19 277 LYS A C 1
ATOM 2281 O O . LYS A 1 277 ? -17.055 0.676 18.697 1.00 78.19 277 LYS A O 1
ATOM 2286 N N . PRO A 1 278 ? -18.837 -0.674 18.957 1.00 76.44 278 PRO A N 1
ATOM 2287 C CA . PRO A 1 278 ? -19.845 0.392 19.023 1.00 76.44 278 PRO A CA 1
ATOM 2288 C C . PRO A 1 278 ? -19.482 1.510 20.008 1.00 76.44 278 PRO A C 1
ATOM 2290 O O . PRO A 1 278 ? -19.602 2.692 19.698 1.00 76.44 278 PRO A O 1
ATOM 2293 N N . LYS A 1 279 ? -18.918 1.175 21.177 1.00 77.94 279 LYS A N 1
ATOM 2294 C CA . LYS A 1 279 ? -18.465 2.179 22.163 1.00 77.94 279 LYS A CA 1
ATOM 2295 C C . LYS A 1 279 ? -17.352 3.085 21.624 1.00 77.94 279 LYS A C 1
ATOM 2297 O O . LYS A 1 279 ? -17.307 4.274 21.943 1.00 77.94 279 LYS A O 1
ATOM 2302 N N . GLN A 1 280 ? -16.426 2.528 20.839 1.00 76.81 280 GLN A N 1
ATOM 2303 C CA . GLN A 1 280 ? -15.338 3.293 20.233 1.00 76.81 280 GLN A CA 1
ATOM 2304 C C . GLN A 1 280 ? -15.865 4.166 19.094 1.00 76.81 280 GLN A C 1
ATOM 2306 O O . GLN A 1 280 ? -15.479 5.334 19.017 1.00 76.81 280 GLN A O 1
ATOM 2311 N N . PHE A 1 281 ? -16.760 3.613 18.270 1.00 78.25 281 PHE A N 1
ATOM 2312 C CA . PHE A 1 281 ? -17.458 4.346 17.222 1.00 78.25 281 PHE A CA 1
ATOM 2313 C C . PHE A 1 281 ? -18.217 5.543 17.800 1.00 78.25 281 PHE A C 1
ATOM 2315 O O . PHE A 1 281 ? -17.899 6.667 17.436 1.00 78.25 281 PHE A O 1
ATOM 2322 N N . ILE A 1 282 ? -19.104 5.348 18.784 1.00 76.25 282 ILE A N 1
ATOM 2323 C CA . ILE A 1 282 ? -19.902 6.429 19.394 1.00 76.25 282 ILE A CA 1
ATOM 2324 C C . ILE A 1 282 ? -18.997 7.534 19.954 1.00 76.25 282 ILE A C 1
ATOM 2326 O O . ILE A 1 282 ? -19.200 8.720 19.692 1.00 76.25 282 ILE A O 1
ATOM 2330 N N . LYS A 1 283 ? -17.940 7.164 20.690 1.00 79.25 283 LYS A N 1
ATOM 2331 C CA . LYS A 1 283 ? -16.978 8.131 21.245 1.00 79.25 283 LYS A CA 1
ATOM 2332 C C . LYS A 1 283 ? -16.273 8.952 20.163 1.00 79.25 283 LYS A C 1
ATOM 2334 O O . LYS A 1 283 ? -15.883 10.090 20.427 1.00 79.25 283 LYS A O 1
ATOM 2339 N N . TYR A 1 284 ? -16.035 8.364 18.996 1.00 73.50 284 TYR A N 1
ATOM 2340 C CA . TYR A 1 284 ? -15.429 9.049 17.863 1.00 73.50 284 TYR A CA 1
ATOM 2341 C C . TYR A 1 284 ? -16.453 9.902 17.110 1.00 73.50 284 TYR A C 1
ATOM 2343 O O . TYR A 1 284 ? -16.231 11.098 16.951 1.00 73.50 284 TYR A O 1
ATOM 2351 N N . PHE A 1 285 ? -17.603 9.323 16.767 1.00 76.69 285 PHE A N 1
ATOM 2352 C CA . PHE A 1 285 ? -18.736 9.963 16.107 1.00 76.69 285 PHE A CA 1
ATOM 2353 C C . PHE A 1 285 ? -19.152 11.268 16.803 1.00 76.69 285 PHE A C 1
ATOM 2355 O O . PHE A 1 285 ? -19.207 12.320 16.167 1.00 76.69 285 PHE A O 1
ATOM 2362 N N . ARG A 1 286 ? -19.297 11.254 18.137 1.00 79.25 286 ARG A N 1
ATOM 2363 C CA . ARG A 1 286 ? -19.652 12.436 18.951 1.00 79.25 286 ARG A CA 1
ATOM 2364 C C . ARG A 1 286 ? -18.640 13.593 18.894 1.00 79.25 286 ARG A C 1
ATOM 2366 O O . ARG A 1 286 ? -18.932 14.673 19.388 1.00 79.25 286 ARG A O 1
ATOM 2373 N N . ARG A 1 287 ? -17.441 13.390 18.337 1.00 76.62 287 ARG A N 1
ATOM 2374 C CA . ARG A 1 287 ? -16.405 14.435 18.196 1.00 76.62 287 ARG A CA 1
ATOM 2375 C C . ARG A 1 287 ? -16.433 15.142 16.845 1.00 76.62 287 ARG A C 1
ATOM 2377 O O . ARG A 1 287 ? -15.673 16.089 16.649 1.00 76.62 287 ARG A O 1
ATOM 2384 N N . HIS A 1 288 ? -17.241 14.663 15.906 1.00 69.12 288 HIS A N 1
ATOM 2385 C CA . HIS A 1 288 ? -17.423 15.314 14.618 1.00 69.12 288 HIS A CA 1
ATOM 2386 C C . HIS A 1 288 ? -18.447 16.452 14.711 1.00 69.12 288 HIS A C 1
ATOM 2388 O O . HIS A 1 288 ? -19.159 16.584 15.698 1.00 69.12 288 HIS A O 1
ATOM 2394 N N . SER A 1 289 ? -18.482 17.301 13.681 1.00 72.75 289 SER A N 1
ATOM 2395 C CA . SER A 1 289 ? -19.513 18.338 13.570 1.00 72.75 289 SER A CA 1
ATOM 2396 C C . SER A 1 289 ? -20.819 17.679 13.145 1.00 72.75 289 SER A C 1
ATOM 2398 O O . SER A 1 289 ? -20.767 16.632 12.497 1.00 72.75 289 SER A O 1
ATOM 2400 N N . SER A 1 290 ? -21.953 18.320 13.427 1.00 70.38 290 SER A N 1
ATOM 2401 C CA . SER A 1 290 ? -23.283 17.858 13.007 1.00 70.38 290 SER A CA 1
ATOM 2402 C C . SER A 1 290 ? -23.328 17.476 11.525 1.00 70.38 290 SER A C 1
ATOM 2404 O O . SER A 1 290 ? -23.711 16.363 11.208 1.00 70.38 290 SER A O 1
ATOM 2406 N N . LYS A 1 291 ? -22.781 18.304 10.625 1.00 67.94 291 LYS A N 1
ATOM 2407 C CA . LYS A 1 291 ? -22.700 17.980 9.184 1.00 67.94 291 LYS A CA 1
ATOM 2408 C C . LYS A 1 291 ? -21.969 16.672 8.865 1.00 67.94 291 LYS A C 1
ATOM 2410 O O . LYS A 1 291 ? -22.380 15.919 7.994 1.00 67.94 291 LYS A O 1
ATOM 2415 N N . VAL A 1 292 ? -20.859 16.396 9.554 1.00 65.81 292 VAL A N 1
ATOM 2416 C CA . VAL A 1 292 ? -20.098 15.154 9.334 1.00 65.81 292 VAL A CA 1
ATOM 2417 C C . VAL A 1 292 ? -20.826 13.971 9.964 1.00 65.81 292 VAL A C 1
ATOM 2419 O O . VAL A 1 292 ? -20.821 12.886 9.400 1.00 65.81 292 VAL A O 1
ATOM 2422 N N . GLN A 1 293 ? -21.479 14.178 11.107 1.00 71.19 293 GLN A N 1
ATOM 2423 C CA . GLN A 1 293 ? -22.348 13.173 11.711 1.00 71.19 293 GLN A CA 1
ATOM 2424 C C . GLN A 1 293 ? -23.507 12.820 10.774 1.00 71.19 293 GLN A C 1
ATOM 2426 O O . GLN A 1 293 ? -23.709 11.643 10.511 1.00 71.19 293 GLN A O 1
ATOM 2431 N N . GLU A 1 294 ? -24.186 13.811 10.195 1.00 68.12 294 GLU A N 1
ATOM 2432 C CA . GLU A 1 294 ? -25.233 13.637 9.183 1.00 68.12 294 GLU A CA 1
ATOM 2433 C C . GLU A 1 294 ? -24.714 12.938 7.924 1.00 68.12 294 GLU A C 1
ATOM 2435 O O . GLU A 1 294 ? -25.394 12.067 7.393 1.00 68.12 294 GLU A O 1
ATOM 2440 N N . ALA A 1 295 ? -23.506 13.257 7.453 1.00 65.31 295 ALA A N 1
ATOM 2441 C CA . ALA A 1 295 ? -22.895 12.574 6.312 1.00 65.31 295 ALA A CA 1
ATOM 2442 C C . ALA A 1 295 ? -22.581 11.097 6.616 1.00 65.31 295 ALA A C 1
ATOM 2444 O O . ALA A 1 295 ? -22.849 10.227 5.792 1.00 65.31 295 ALA A O 1
ATOM 2445 N N . ILE A 1 296 ? -22.050 10.803 7.808 1.00 67.19 296 ILE A N 1
ATOM 2446 C CA . ILE A 1 296 ? -21.774 9.429 8.257 1.00 67.19 296 ILE A CA 1
ATOM 2447 C C . ILE A 1 296 ? -23.082 8.659 8.419 1.00 67.19 296 ILE A C 1
ATOM 2449 O O . ILE A 1 296 ? -23.183 7.535 7.951 1.00 67.19 296 ILE A O 1
ATOM 2453 N N . VAL A 1 297 ? -24.088 9.264 9.049 1.00 69.19 297 VAL A N 1
ATOM 2454 C CA . VAL A 1 297 ? -25.427 8.691 9.219 1.00 69.19 297 VAL A CA 1
ATOM 2455 C C . VAL A 1 297 ? -26.044 8.462 7.845 1.00 69.19 297 VAL A C 1
ATOM 2457 O O . VAL A 1 297 ? -26.257 7.328 7.469 1.00 69.19 297 VAL A O 1
ATOM 2460 N N . SER A 1 298 ? -26.232 9.476 7.009 1.00 65.88 298 SER A N 1
ATOM 2461 C CA . SER A 1 298 ? -26.803 9.280 5.666 1.00 65.88 298 SER A CA 1
ATOM 2462 C C . SER A 1 298 ? -26.039 8.256 4.813 1.00 65.88 298 SER A C 1
ATOM 2464 O O . SER A 1 298 ? -26.666 7.510 4.065 1.00 65.88 298 SER A O 1
ATOM 2466 N N . GLY A 1 299 ? -24.712 8.163 4.952 1.00 62.91 299 GLY A N 1
ATOM 2467 C CA . GLY A 1 299 ? -23.881 7.154 4.296 1.00 62.91 299 GLY A CA 1
ATOM 2468 C C . GLY A 1 299 ? -24.088 5.731 4.824 1.00 62.91 299 GLY A C 1
ATOM 2469 O O . GLY A 1 299 ? -24.288 4.816 4.029 1.00 62.91 299 GLY A O 1
ATOM 2470 N N . VAL A 1 300 ? -24.074 5.550 6.147 1.00 58.84 300 VAL A N 1
ATOM 2471 C CA . VAL A 1 300 ? -24.313 4.262 6.823 1.00 58.84 300 VAL A CA 1
ATOM 2472 C C . VAL A 1 300 ? -25.765 3.807 6.629 1.00 58.84 300 VAL A C 1
ATOM 2474 O O . VAL A 1 300 ? -26.015 2.660 6.284 1.00 58.84 300 VAL A O 1
ATOM 2477 N N . PHE A 1 301 ? -26.728 4.721 6.741 1.00 53.53 301 PHE A N 1
ATOM 2478 C CA . PHE A 1 301 ? -28.160 4.434 6.649 1.00 53.53 301 PHE A CA 1
ATOM 2479 C C . PHE A 1 301 ? -28.608 4.103 5.221 1.00 53.53 301 PHE A C 1
ATOM 2481 O O . PHE A 1 301 ? -29.564 3.354 5.043 1.00 53.53 301 PHE A O 1
ATOM 2488 N N . LYS A 1 302 ? -27.911 4.601 4.188 1.00 51.03 302 LYS A N 1
ATOM 2489 C CA . LYS A 1 302 ? -28.171 4.191 2.796 1.00 51.03 302 LYS A CA 1
ATOM 2490 C C . LYS A 1 302 ? -27.793 2.725 2.540 1.00 51.03 302 LYS A C 1
ATOM 2492 O O . LYS A 1 302 ? -28.320 2.127 1.611 1.00 51.03 302 LYS A O 1
ATOM 2497 N N . TYR A 1 303 ? -26.918 2.159 3.371 1.00 46.84 303 TYR A N 1
ATOM 2498 C CA . TYR A 1 303 ? -26.576 0.735 3.382 1.00 46.84 303 TYR A CA 1
ATOM 2499 C C . TYR A 1 303 ? -27.608 -0.113 4.154 1.00 46.84 303 TYR A C 1
ATOM 2501 O O . TYR A 1 303 ? -27.638 -1.329 4.007 1.00 46.84 303 TYR A O 1
ATOM 2509 N N . GLU A 1 304 ? -28.459 0.518 4.973 1.00 51.25 304 GLU A N 1
ATOM 2510 C CA . GLU A 1 304 ? -29.300 -0.137 5.986 1.00 51.25 304 GLU A CA 1
ATOM 2511 C C . GLU A 1 304 ? -30.813 -0.023 5.752 1.00 51.25 304 GLU A C 1
ATOM 2513 O O . GLU A 1 304 ? -31.579 -0.494 6.593 1.00 51.25 304 GLU A O 1
ATOM 2518 N N . SER A 1 305 ? -31.299 0.495 4.614 1.00 44.88 305 SER A N 1
ATOM 2519 C CA . SER A 1 305 ? -32.742 0.435 4.284 1.00 44.88 305 SER A CA 1
ATOM 2520 C C . SER A 1 305 ? -33.306 -0.998 4.170 1.00 44.88 305 SER A C 1
ATOM 2522 O O . SER A 1 305 ? -34.466 -1.176 3.814 1.00 44.88 305 SER A O 1
ATOM 2524 N N . GLU A 1 306 ? -32.504 -2.015 4.493 1.00 47.78 306 GLU A N 1
ATOM 2525 C CA . GLU A 1 306 ? -32.847 -3.433 4.560 1.00 47.78 306 GLU A CA 1
ATOM 2526 C C . GLU A 1 306 ? -32.819 -4.022 5.997 1.00 47.78 306 GLU A C 1
ATOM 2528 O O . GLU A 1 306 ? -33.123 -5.202 6.155 1.00 47.78 306 GLU A O 1
ATOM 2533 N N . ASN A 1 307 ? -32.492 -3.260 7.063 1.00 48.28 307 ASN A N 1
ATOM 2534 C CA . ASN A 1 307 ? -32.300 -3.820 8.421 1.00 48.28 307 ASN A CA 1
ATOM 2535 C C . ASN A 1 307 ? -32.948 -2.988 9.565 1.00 48.28 307 ASN A C 1
ATOM 2537 O O . ASN A 1 307 ? -32.369 -2.051 10.111 1.00 48.28 307 ASN A O 1
ATOM 2541 N N . GLU A 1 308 ? -34.163 -3.371 9.980 1.00 47.44 308 GLU A N 1
ATOM 2542 C CA . GLU A 1 308 ? -35.089 -2.599 10.842 1.00 47.44 308 GLU A CA 1
ATOM 2543 C C . GLU A 1 308 ? -34.624 -2.363 12.304 1.00 47.44 308 GLU A C 1
ATOM 2545 O O . GLU A 1 308 ? -35.125 -1.475 13.002 1.00 47.44 308 GLU A O 1
ATOM 2550 N N . MET A 1 309 ? -33.682 -3.163 12.816 1.00 46.94 309 MET A N 1
ATOM 2551 C CA . MET A 1 309 ? -33.271 -3.122 14.231 1.00 46.94 309 MET A CA 1
ATOM 2552 C C . MET A 1 309 ? -32.303 -1.962 14.538 1.00 46.94 309 MET A C 1
ATOM 2554 O O . MET A 1 309 ? -32.315 -1.422 15.648 1.00 46.94 309 MET A O 1
ATOM 2558 N N . ILE A 1 310 ? -31.497 -1.548 13.556 1.00 50.53 310 ILE A N 1
ATOM 2559 C CA . ILE A 1 310 ? -30.489 -0.490 13.722 1.00 50.53 310 ILE A CA 1
ATOM 2560 C C . ILE A 1 310 ? -31.139 0.894 13.640 1.00 50.53 310 ILE A C 1
ATOM 2562 O O . ILE A 1 310 ? -30.826 1.766 14.455 1.00 50.53 310 ILE A O 1
ATOM 2566 N N . THR A 1 311 ? -32.141 1.056 12.768 1.00 53.19 311 THR A N 1
ATOM 2567 C CA . THR A 1 311 ? -32.949 2.278 12.656 1.00 53.19 311 THR A CA 1
ATOM 2568 C C . THR A 1 311 ? -33.543 2.677 14.008 1.00 53.19 311 THR A C 1
ATOM 2570 O O . THR A 1 311 ? -33.368 3.812 14.432 1.00 53.19 311 THR A O 1
ATOM 2573 N N . LYS A 1 312 ? -34.121 1.733 14.767 1.00 57.59 312 LYS A N 1
ATOM 2574 C CA . LYS A 1 312 ? -34.714 2.009 16.093 1.00 57.59 312 LYS A CA 1
ATOM 2575 C C . LYS A 1 312 ? -33.679 2.360 17.171 1.00 57.59 312 LYS A C 1
ATOM 2577 O O . LYS A 1 312 ? -33.952 3.186 18.042 1.00 57.59 312 LYS A O 1
ATOM 2582 N N . PHE A 1 313 ? -32.494 1.739 17.148 1.00 57.78 313 PHE A N 1
ATOM 2583 C CA . PHE A 1 313 ? -31.419 2.060 18.097 1.00 57.78 313 PHE A CA 1
ATOM 2584 C C . PHE A 1 313 ? -30.851 3.458 17.838 1.00 57.78 313 PHE A C 1
ATOM 2586 O O . PHE A 1 313 ? -30.654 4.233 18.777 1.00 57.78 313 PHE A O 1
ATOM 2593 N N . LEU A 1 314 ? -30.618 3.787 16.566 1.00 57.38 314 LEU A N 1
ATOM 2594 C CA . LEU A 1 314 ? -30.076 5.078 16.181 1.00 57.38 314 LEU A CA 1
ATOM 2595 C C . LEU A 1 314 ? -31.127 6.181 16.255 1.00 57.38 314 LEU A C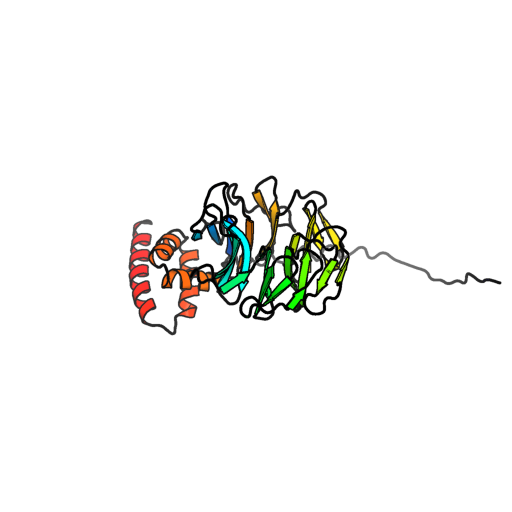 1
ATOM 2597 O O . LEU A 1 314 ? -30.771 7.249 16.707 1.00 57.38 314 LEU A O 1
ATOM 2601 N N . GLU A 1 315 ? -32.406 5.960 15.954 1.00 63.47 315 GLU A N 1
ATOM 2602 C CA . GLU A 1 315 ? -33.465 6.950 16.215 1.00 63.47 315 GLU A CA 1
ATOM 2603 C C . GLU A 1 315 ? -33.528 7.338 17.694 1.00 63.47 315 GLU A C 1
ATOM 2605 O O . GLU A 1 315 ? -33.638 8.519 18.020 1.00 63.47 315 GLU A O 1
ATOM 2610 N N . LYS A 1 316 ? -33.382 6.365 18.601 1.00 65.38 316 LYS A N 1
ATOM 2611 C CA . LYS A 1 316 ? -33.339 6.625 20.042 1.00 65.38 316 LYS A CA 1
ATOM 2612 C C . LYS A 1 316 ? -32.108 7.450 20.431 1.00 65.38 316 LYS A C 1
ATOM 2614 O O . LYS A 1 316 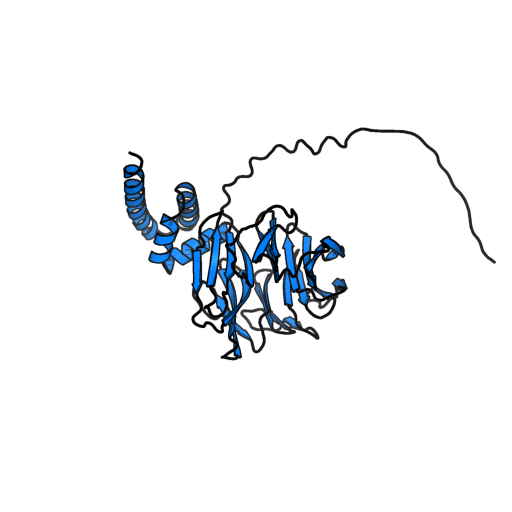? -32.270 8.541 20.975 1.00 65.38 316 LYS A O 1
ATOM 2619 N N . GLU A 1 317 ? -30.902 6.978 20.101 1.00 63.31 317 GLU A N 1
ATOM 2620 C CA . GLU A 1 317 ? -29.649 7.688 20.417 1.00 63.31 317 GLU A CA 1
ATOM 2621 C C . GLU A 1 317 ? -29.534 9.030 19.685 1.00 63.31 317 GLU A C 1
ATOM 2623 O O . GLU A 1 317 ? -29.006 9.971 20.256 1.00 63.31 317 GLU A O 1
ATOM 2628 N N . TYR A 1 318 ? -30.030 9.156 18.453 1.00 60.09 318 TYR A N 1
ATOM 2629 C CA . TYR A 1 318 ? -30.026 10.395 17.669 1.00 60.09 318 TYR A CA 1
ATOM 2630 C C . TYR A 1 318 ? -31.069 11.379 18.198 1.00 60.09 318 TYR A C 1
ATOM 2632 O O . TYR A 1 318 ? -30.792 12.573 18.216 1.00 60.09 318 TYR A O 1
ATOM 2640 N N . SER A 1 319 ? -32.218 10.912 18.708 1.00 64.06 319 SER A N 1
ATOM 2641 C CA . SER A 1 319 ? -33.159 11.779 19.433 1.00 64.06 319 SER A CA 1
ATOM 2642 C C . SER A 1 319 ? -32.557 12.292 20.744 1.00 64.06 319 SER A C 1
ATOM 2644 O O . SER A 1 319 ? -32.713 13.469 21.065 1.00 64.06 319 SER A O 1
ATOM 2646 N N . ASP A 1 320 ? -31.805 11.447 21.456 1.00 60.12 320 ASP A N 1
ATOM 2647 C CA . ASP A 1 320 ? -31.104 11.827 22.683 1.00 60.12 320 ASP A CA 1
ATOM 2648 C C . ASP A 1 320 ? -29.929 12.776 22.369 1.00 60.12 320 ASP A C 1
ATOM 2650 O O . ASP A 1 320 ? -29.732 13.776 23.058 1.00 60.12 320 ASP A O 1
ATOM 2654 N N . LEU A 1 321 ? -29.203 12.539 21.268 1.00 51.94 321 LEU A N 1
ATOM 2655 C CA . LEU A 1 321 ? -28.112 13.394 20.793 1.00 51.94 321 LEU A CA 1
ATOM 2656 C C . LEU A 1 321 ? -28.623 14.760 20.308 1.00 51.94 321 LEU A C 1
ATOM 2658 O O . LEU A 1 321 ? -28.025 15.783 20.631 1.00 51.94 321 LEU A O 1
ATOM 2662 N N . LEU A 1 322 ? -29.724 14.792 19.549 1.00 51.75 322 LEU A N 1
ATOM 2663 C CA . LEU A 1 322 ? -30.357 16.026 19.076 1.00 51.75 322 LEU A CA 1
ATOM 2664 C C . LEU A 1 322 ? -30.902 16.853 20.236 1.00 51.75 322 LEU A C 1
ATOM 2666 O O . LEU A 1 322 ? -30.736 18.071 20.205 1.00 51.75 322 LEU A O 1
ATOM 2670 N N . ARG A 1 323 ? -31.494 16.216 21.258 1.00 51.41 323 ARG A N 1
ATOM 2671 C CA . ARG A 1 323 ? -31.902 16.871 22.515 1.00 51.41 323 ARG A CA 1
ATOM 2672 C C . ARG A 1 323 ? -30.713 17.490 23.252 1.00 51.41 323 ARG A C 1
ATOM 2674 O O . ARG A 1 323 ? -30.795 18.641 23.665 1.00 51.41 323 ARG A O 1
ATOM 2681 N N . ASP A 1 324 ? -29.595 16.776 23.361 1.00 45.53 324 ASP A N 1
ATOM 2682 C CA . ASP A 1 324 ? -28.379 17.285 24.016 1.00 45.53 324 ASP A CA 1
ATOM 2683 C C . ASP A 1 324 ? -27.697 18.431 23.245 1.00 45.53 324 ASP A C 1
ATOM 2685 O O . ASP A 1 324 ? -27.022 19.269 23.848 1.00 45.53 324 ASP A O 1
ATOM 2689 N N . VAL A 1 325 ? -27.838 18.468 21.915 1.00 41.12 325 VAL A N 1
ATOM 2690 C CA . VAL A 1 325 ? -27.318 19.555 21.066 1.00 41.12 325 VAL A CA 1
ATOM 2691 C C . VAL A 1 325 ? -28.231 20.784 21.127 1.00 41.12 325 VAL A C 1
ATOM 2693 O O . VAL A 1 325 ? -27.731 21.883 21.343 1.00 41.12 325 VAL A O 1
ATOM 2696 N N . THR A 1 326 ? -29.557 20.616 21.039 1.00 39.38 326 THR A N 1
ATOM 2697 C CA . THR A 1 326 ? -30.510 21.743 21.152 1.00 39.38 326 THR A CA 1
ATOM 2698 C C . THR A 1 326 ? -30.469 22.428 22.517 1.00 39.38 326 THR A C 1
ATOM 2700 O O . THR A 1 326 ? -30.713 23.625 22.590 1.00 39.38 326 THR A O 1
ATOM 2703 N N . LEU A 1 327 ? -30.104 21.717 23.588 1.00 41.50 327 LEU A N 1
ATOM 2704 C CA . LEU A 1 327 ? -29.965 22.288 24.935 1.00 41.50 327 LEU A CA 1
ATOM 2705 C C . LEU A 1 327 ? -28.662 23.075 25.170 1.00 41.50 327 LEU A C 1
ATOM 2707 O O . LEU A 1 327 ? -28.518 23.683 26.224 1.00 41.50 327 LEU A O 1
ATOM 2711 N N . LYS A 1 328 ? -27.694 23.037 24.244 1.00 38.81 328 LYS A N 1
ATOM 2712 C CA . LYS A 1 328 ? -26.425 23.785 24.359 1.00 38.81 328 LYS A CA 1
ATOM 2713 C C . LYS A 1 328 ? -26.384 25.076 23.545 1.00 38.81 328 LYS A C 1
ATOM 2715 O O . LYS A 1 328 ? -25.497 25.889 23.789 1.00 38.81 328 LYS A O 1
ATOM 2720 N N . ASP A 1 329 ? -27.320 25.241 22.614 1.00 35.66 329 ASP A N 1
ATOM 2721 C CA . ASP A 1 329 ? -27.458 26.419 21.748 1.00 35.66 329 ASP A CA 1
ATOM 2722 C C . ASP A 1 329 ? -28.637 27.339 22.165 1.00 35.66 329 ASP A C 1
ATOM 2724 O O . ASP A 1 329 ? -28.962 28.289 21.451 1.00 35.66 329 ASP A O 1
ATOM 2728 N N . VAL A 1 330 ? -29.258 27.076 23.326 1.00 38.12 330 VAL A N 1
ATOM 2729 C CA . VAL A 1 330 ? -30.217 27.942 24.048 1.00 38.12 330 VAL A CA 1
ATOM 2730 C C . VAL A 1 330 ? -29.588 28.331 25.377 1.00 38.12 330 VAL A C 1
ATOM 2732 O O . VAL A 1 330 ? -29.703 29.519 25.754 1.00 38.12 330 VAL A O 1
#

Radius of gyration: 24.26 Å; chains: 1; bounding box: 66×55×80 Å

Secondary structure (DSSP, 8-state):
-------------------SSSSS--------TT---EEEEEE--TTS--EEEEEETTSPPEEEEE-S-TTEEEEEEEEETTEEEEEEEETTTTEEEEEETTT--EEEEESS-EEEEEEETTEEEEEETTEEEETTT--EEEE-SS-EEEEEEETTEEEEEESSSEEEETTT--EEEE-SS-EEEEEEETTEEEEEEGGGEEEETTTTEEEES-------EEEETTEEEEEETTTTEEEETTTS--EE--TT--EEEEEEE-HHHHHHHHHHHHHH-HHHHHHHHTTS-HHHHHHHHHHHHTT-TT-HHHHHHHHHHHHHHHHHHHTT--

pLDDT: mean 77.04, std 20.83, range [24.73, 98.69]